Protein AF-A0A139IPL3-F1 (afdb_monomer)

Foldseek 3Di:
DDQVLADPPQDAAEFEWLNDDPPDDPVPDDVLVVLLVVLLCSQVRSPHHYDHGYDQQPPDPPPPLDDDPVLLVQQACALVSDDPSCVVSRGRGYDGDDDLEAFAQDKAFPQSNDPSDLDPAEYEYWYDDPFLQFDAPQDQFHAADPVRPGRHHDHGTHMPPLPRPQYRYFADWDDDLPDDPPDAIAQDHPRWQAAQRPVCVVVLVVCCVVPNPPAQADAQDRRNDCPVVCPSVVRHPYHSSDDDDGRSNVRSVVRSLLVVLQVVCVVVVHHRDGRCPVLCLVCLVQARAHQHAARDDDPGRHWGGHPAATSRGGSHHGNSVVVSVSRSPDD

Mean predicted aligned error: 9.81 Å

Radius of gyration: 20.64 Å; Cα contacts (8 Å, |Δi|>4): 565; chains: 1; bounding box: 51×52×56 Å

Structure (mmCIF, N/CA/C/O backbone):
data_AF-A0A139IPL3-F1
#
_entry.id   AF-A0A139IPL3-F1
#
loop_
_atom_site.group_PDB
_atom_site.id
_atom_site.type_symbol
_atom_site.label_atom_id
_atom_site.label_alt_id
_atom_site.label_comp_id
_atom_site.label_asym_id
_atom_site.label_entity_id
_atom_site.label_seq_id
_atom_site.pdbx_PDB_ins_code
_atom_site.Cartn_x
_atom_site.Cartn_y
_atom_site.Cartn_z
_atom_site.occupancy
_atom_site.B_iso_or_equiv
_atom_site.auth_seq_id
_atom_site.auth_comp_id
_atom_site.auth_asym_id
_atom_site.auth_atom_id
_atom_site.pdbx_PDB_model_num
ATOM 1 N N . MET A 1 1 ? -8.132 10.077 -11.242 1.00 52.94 1 MET A N 1
ATOM 2 C CA . MET A 1 1 ? -8.700 9.048 -12.161 1.00 52.94 1 MET A CA 1
ATOM 3 C C . MET A 1 1 ? -10.165 9.389 -12.439 1.00 52.94 1 MET A C 1
ATOM 5 O O . MET A 1 1 ? -10.812 9.872 -11.528 1.00 52.94 1 MET A O 1
ATOM 9 N N . TYR A 1 2 ? -10.719 9.205 -13.648 1.00 58.03 2 TYR A N 1
ATOM 10 C CA . TYR A 1 2 ? -12.156 9.472 -13.882 1.00 58.03 2 TYR A CA 1
ATOM 11 C C . TYR A 1 2 ? -12.962 8.168 -13.875 1.00 58.03 2 TYR A C 1
ATOM 13 O O . TYR A 1 2 ? -13.065 7.481 -14.891 1.00 58.03 2 TYR A O 1
ATOM 21 N N . ALA A 1 3 ? -13.519 7.822 -12.714 1.00 72.38 3 ALA A N 1
ATOM 22 C CA . ALA A 1 3 ? -14.420 6.689 -12.539 1.00 72.38 3 ALA A CA 1
ATOM 23 C C . ALA A 1 3 ? -15.879 7.172 -12.620 1.00 72.38 3 ALA A C 1
ATOM 25 O O . ALA A 1 3 ? -16.497 7.505 -11.615 1.00 72.38 3 ALA A O 1
ATOM 26 N N . SER A 1 4 ? -16.439 7.225 -13.833 1.00 77.06 4 SER A N 1
ATOM 27 C CA . SER A 1 4 ? -17.787 7.768 -14.107 1.00 77.06 4 SER A CA 1
ATOM 28 C C . SER A 1 4 ? -18.938 7.058 -13.384 1.00 77.06 4 SER A C 1
ATOM 30 O O . SER A 1 4 ? -20.036 7.600 -13.285 1.00 77.06 4 SER A O 1
ATOM 32 N N . TYR A 1 5 ? -18.697 5.845 -12.889 1.00 83.75 5 TYR A N 1
ATOM 33 C CA . TYR A 1 5 ? -19.645 5.057 -12.105 1.00 83.75 5 TYR A CA 1
ATOM 34 C C . TYR A 1 5 ? -19.595 5.359 -10.599 1.00 83.75 5 TYR A C 1
ATOM 36 O O . TYR A 1 5 ? -20.441 4.852 -9.864 1.00 83.75 5 TYR A O 1
ATOM 44 N N . VAL A 1 6 ? -18.632 6.157 -10.124 1.00 85.81 6 VAL A N 1
ATOM 45 C CA . VAL A 1 6 ? -18.576 6.619 -8.732 1.00 85.81 6 VAL A CA 1
ATOM 46 C C . VAL A 1 6 ? -19.490 7.842 -8.595 1.00 85.81 6 VAL A C 1
ATOM 48 O O . VAL A 1 6 ? -19.262 8.847 -9.273 1.00 85.81 6 VAL A O 1
ATOM 51 N N . PRO A 1 7 ? -20.539 7.795 -7.753 1.00 87.81 7 PRO A N 1
ATOM 52 C CA . PRO A 1 7 ? -21.440 8.927 -7.570 1.00 87.81 7 PRO A CA 1
ATOM 53 C C . PRO A 1 7 ? -20.706 10.184 -7.092 1.00 87.81 7 PRO A C 1
ATOM 55 O O . PRO A 1 7 ? -19.828 10.122 -6.229 1.00 87.81 7 PRO A O 1
ATOM 58 N N . THR A 1 8 ? -21.104 11.348 -7.603 1.00 84.38 8 THR A N 1
ATOM 59 C CA . THR A 1 8 ? -20.599 12.637 -7.115 1.00 84.38 8 THR A CA 1
ATOM 60 C C . THR A 1 8 ? -20.884 12.794 -5.621 1.00 84.38 8 THR A C 1
ATOM 62 O O . THR A 1 8 ? -21.999 12.539 -5.171 1.00 84.38 8 THR A O 1
ATOM 65 N N . GLY A 1 9 ? -19.882 13.238 -4.862 1.00 84.06 9 GLY A N 1
ATOM 66 C CA . GLY A 1 9 ? -19.976 13.377 -3.407 1.00 84.06 9 GLY A CA 1
ATOM 67 C C . GLY A 1 9 ? -19.639 12.103 -2.630 1.00 84.06 9 GLY A C 1
ATOM 68 O O . GLY A 1 9 ? -19.725 12.121 -1.408 1.00 84.06 9 GLY A O 1
ATOM 69 N N . THR A 1 10 ? -19.237 11.018 -3.303 1.00 87.75 10 THR A N 1
ATOM 70 C CA . THR A 1 10 ? -18.634 9.864 -2.621 1.00 87.75 10 THR A CA 1
ATOM 71 C C . THR A 1 10 ? -17.346 10.309 -1.926 1.00 87.75 10 THR A C 1
ATOM 73 O O . THR A 1 10 ? -16.496 10.942 -2.548 1.00 87.75 10 THR A O 1
ATOM 76 N N . HIS A 1 11 ? -17.218 9.991 -0.641 1.00 87.75 11 HIS A N 1
ATOM 77 C CA . HIS A 1 11 ? -16.038 10.270 0.172 1.00 87.75 11 HIS A CA 1
ATOM 78 C C . HIS A 1 11 ? -15.859 9.154 1.214 1.00 87.75 11 HIS A C 1
ATOM 80 O O . HIS A 1 11 ? -16.842 8.489 1.567 1.00 87.75 11 HIS A O 1
ATOM 86 N N . PRO A 1 12 ? -14.641 8.939 1.736 1.00 91.50 12 PRO A N 1
ATOM 87 C CA . PRO A 1 12 ? -14.423 7.957 2.788 1.00 91.50 12 PRO A CA 1
ATOM 88 C C . PRO A 1 12 ? -15.131 8.351 4.093 1.00 91.50 12 PRO A C 1
ATOM 90 O O . PRO A 1 12 ? -15.363 9.530 4.382 1.00 91.50 12 PRO A O 1
ATOM 93 N N . ALA A 1 13 ? -15.468 7.347 4.900 1.00 92.81 13 ALA A N 1
ATOM 94 C CA . ALA A 1 13 ? -15.950 7.523 6.262 1.00 92.81 13 ALA A CA 1
ATOM 95 C C . ALA A 1 13 ? -14.766 7.782 7.202 1.00 92.81 13 ALA A C 1
ATOM 97 O O . ALA A 1 13 ? -13.811 7.008 7.232 1.00 92.81 13 ALA A O 1
ATOM 98 N N . LEU A 1 14 ? -14.838 8.859 7.981 1.00 94.44 14 LEU A N 1
ATOM 99 C CA . LEU A 1 14 ? -13.785 9.227 8.922 1.00 94.44 14 LEU A CA 1
ATOM 100 C C . LEU A 1 14 ? -13.785 8.305 10.148 1.00 94.44 14 LEU A C 1
ATOM 102 O O . LEU A 1 14 ? -14.787 8.195 10.855 1.00 94.44 14 LEU A O 1
ATOM 106 N N . VAL A 1 15 ? -12.622 7.738 10.448 1.00 95.44 15 VAL A N 1
ATOM 107 C CA . VAL A 1 15 ? -12.238 7.282 11.783 1.00 95.44 15 VAL A CA 1
ATOM 108 C C . VAL A 1 15 ? -11.214 8.271 12.317 1.00 95.44 15 VAL A C 1
ATOM 110 O O . VAL A 1 15 ? -10.093 8.357 11.821 1.00 95.44 15 VAL A O 1
ATOM 113 N N . SER A 1 16 ? -11.641 9.049 13.308 1.00 94.50 16 SER A N 1
ATOM 114 C CA . SER A 1 16 ? -10.794 10.011 14.006 1.00 94.50 16 SER A CA 1
ATOM 115 C C . SER A 1 16 ? -9.924 9.277 15.019 1.00 94.50 16 SER A C 1
ATOM 117 O O . SER A 1 16 ? -10.454 8.590 15.894 1.00 94.50 16 SER A O 1
ATOM 119 N N . ILE A 1 17 ? -8.608 9.422 14.893 1.00 92.62 17 ILE A N 1
ATOM 120 C CA . ILE A 1 17 ? -7.622 8.963 15.869 1.00 92.62 17 ILE A CA 1
ATOM 121 C C . ILE A 1 17 ? -7.008 10.193 16.530 1.00 92.62 17 ILE A C 1
ATOM 123 O O . ILE A 1 17 ? -6.628 11.144 15.844 1.00 92.62 17 ILE A O 1
ATOM 127 N N . ASN A 1 18 ? -6.932 10.187 17.864 1.00 90.19 18 ASN A N 1
ATOM 128 C CA . ASN A 1 18 ? -6.406 11.301 18.668 1.00 90.19 18 ASN A CA 1
ATOM 129 C C . ASN A 1 18 ? -7.133 12.642 18.423 1.00 90.19 18 ASN A C 1
ATOM 131 O O . ASN A 1 18 ? -6.544 13.716 18.537 1.00 90.19 18 ASN A O 1
ATOM 135 N N . GLY A 1 19 ? -8.419 12.596 18.059 1.00 89.12 19 GLY A N 1
ATOM 136 C CA . GLY A 1 19 ? -9.222 13.795 17.802 1.00 89.12 19 GLY A CA 1
ATOM 137 C C . GLY A 1 19 ? -8.974 14.448 16.442 1.00 89.12 19 GLY A C 1
ATOM 138 O O . GLY A 1 19 ? -9.314 15.613 16.260 1.00 89.12 19 GLY A O 1
ATOM 139 N N . ALA A 1 20 ? -8.398 13.723 15.483 1.00 89.50 20 ALA A N 1
ATOM 140 C CA . ALA A 1 20 ? -8.214 14.239 14.136 1.00 89.50 20 ALA A CA 1
ATOM 141 C C . ALA A 1 20 ? -9.539 14.553 13.428 1.00 89.50 20 ALA A C 1
ATOM 143 O O . ALA A 1 20 ? -10.529 13.829 13.565 1.00 89.50 20 ALA A O 1
ATOM 144 N N . GLU A 1 21 ? -9.534 15.589 12.598 1.00 89.12 21 GLU A N 1
ATOM 145 C CA . GLU A 1 21 ? -10.703 16.027 11.840 1.00 89.12 21 GLU A CA 1
ATOM 146 C C . GLU A 1 21 ? -10.504 15.816 10.332 1.00 89.12 21 GLU A C 1
ATOM 148 O O . GLU A 1 21 ? -9.390 15.893 9.802 1.00 89.12 21 GLU A O 1
ATOM 153 N N . ALA A 1 22 ? -11.607 15.563 9.625 1.00 86.50 22 ALA A N 1
ATOM 154 C CA . ALA A 1 22 ? -11.666 15.572 8.168 1.00 86.50 22 ALA A CA 1
ATOM 155 C C . ALA A 1 22 ? -12.975 16.240 7.693 1.00 86.50 22 ALA A C 1
ATOM 157 O O . ALA A 1 22 ? -14.006 16.077 8.352 1.00 86.50 22 ALA A O 1
ATOM 158 N N . PRO A 1 23 ? -12.970 16.958 6.553 1.00 84.06 23 PRO A N 1
ATOM 159 C CA . PRO A 1 23 ? -11.821 17.182 5.673 1.00 84.06 23 PRO A CA 1
ATOM 160 C C . PRO A 1 23 ? -10.789 18.137 6.293 1.00 84.06 23 PRO A C 1
ATOM 162 O O . PRO A 1 23 ? -11.148 19.137 6.911 1.00 84.06 23 PRO A O 1
ATOM 165 N N . ALA A 1 24 ? -9.502 17.833 6.114 1.00 76.56 24 ALA A N 1
ATOM 166 C CA . ALA A 1 24 ? -8.431 18.746 6.499 1.00 76.56 24 ALA A CA 1
ATOM 167 C C . ALA A 1 24 ? -8.378 19.951 5.533 1.00 76.56 24 ALA A C 1
ATOM 169 O O . ALA A 1 24 ? -8.808 19.833 4.379 1.00 76.56 24 ALA A O 1
ATOM 170 N N . PRO A 1 25 ? -7.845 21.113 5.957 1.00 76.38 25 PRO A N 1
ATOM 171 C CA . PRO A 1 25 ? -7.604 22.234 5.054 1.00 76.38 25 PRO A CA 1
ATOM 172 C C . PRO A 1 25 ? -6.792 21.794 3.830 1.00 76.38 25 PRO A C 1
ATOM 174 O O . PRO A 1 25 ? -5.776 21.127 3.985 1.00 76.38 25 PRO A O 1
ATOM 177 N N . GLN A 1 26 ? -7.189 22.212 2.624 1.00 67.38 26 GLN A N 1
ATOM 178 C CA . GLN A 1 26 ? -6.569 21.764 1.364 1.00 67.38 26 GLN A CA 1
ATOM 179 C C . GLN A 1 26 ? -5.047 21.997 1.306 1.00 67.38 26 GLN A C 1
ATOM 181 O O . GLN A 1 26 ? -4.330 21.221 0.693 1.00 67.38 26 GLN A O 1
ATOM 186 N N . ALA A 1 27 ? -4.539 23.028 1.989 1.00 66.94 27 ALA A N 1
ATOM 187 C CA . ALA A 1 27 ? -3.102 23.295 2.096 1.00 66.94 27 ALA A CA 1
ATOM 188 C C . ALA A 1 27 ? -2.316 22.222 2.882 1.00 66.94 27 ALA A C 1
ATOM 190 O O . ALA A 1 27 ? -1.090 22.203 2.819 1.00 66.94 27 ALA A O 1
ATOM 191 N N . LEU A 1 28 ? -3.012 21.374 3.643 1.00 67.56 28 LEU A N 1
ATOM 192 C CA . LEU A 1 28 ? -2.458 20.292 4.460 1.00 67.56 28 LEU A CA 1
ATOM 193 C C . LEU A 1 28 ? -2.767 18.902 3.880 1.00 67.56 28 LEU A C 1
ATOM 195 O O . LEU A 1 28 ? -2.232 17.912 4.373 1.00 67.56 28 LEU A O 1
ATOM 199 N N . VAL A 1 29 ? -3.621 18.815 2.854 1.00 67.06 29 VAL A N 1
ATOM 200 C CA . VAL A 1 29 ? -3.926 17.553 2.172 1.00 67.06 29 VAL A CA 1
ATOM 201 C C . VAL A 1 29 ? -2.803 17.262 1.180 1.00 67.06 29 VAL A C 1
ATOM 203 O O . VAL A 1 29 ? -2.602 17.997 0.214 1.00 67.06 29 VAL A O 1
ATOM 206 N N . GLY A 1 30 ? -2.031 16.211 1.452 1.00 67.62 30 GLY A N 1
ATOM 207 C CA . GLY A 1 30 ? -0.996 15.730 0.542 1.00 67.62 30 GLY A CA 1
ATOM 208 C C . GLY A 1 30 ? -1.591 14.903 -0.597 1.00 67.62 30 GLY A C 1
ATOM 209 O O . GLY A 1 30 ? -2.540 14.153 -0.385 1.00 67.62 30 GLY A O 1
ATOM 210 N N . GLY A 1 31 ? -0.983 14.978 -1.786 1.00 69.19 31 GLY A N 1
ATOM 211 C CA . GLY A 1 31 ? -1.437 14.226 -2.967 1.00 69.19 31 GLY A CA 1
ATOM 212 C C . GLY A 1 31 ? -1.386 12.698 -2.821 1.00 69.19 31 GLY A C 1
ATOM 213 O O . GLY A 1 31 ? -1.997 11.998 -3.621 1.00 69.19 31 GLY A O 1
ATOM 214 N N . GLU A 1 32 ? -0.696 12.189 -1.796 1.00 75.19 32 GLU A N 1
ATOM 215 C CA . GLU A 1 32 ? -0.656 10.764 -1.459 1.00 75.19 32 GLU A CA 1
ATOM 216 C C . GLU A 1 32 ? -2.023 10.227 -1.003 1.00 75.19 32 GLU A C 1
ATOM 218 O O . GLU A 1 32 ? -2.486 9.191 -1.468 1.00 75.19 32 GLU A O 1
ATOM 223 N N . LEU A 1 33 ? -2.717 10.978 -0.142 1.00 79.00 33 LEU A N 1
ATOM 224 C CA . LEU A 1 33 ? -4.053 10.591 0.312 1.00 79.00 33 LEU A CA 1
ATOM 225 C C . LEU A 1 33 ? -5.038 10.575 -0.861 1.00 79.00 33 LEU A C 1
ATOM 227 O O . LEU A 1 33 ? -5.840 9.652 -0.989 1.00 79.00 33 LEU A O 1
ATOM 231 N N . ASP A 1 34 ? -4.956 11.579 -1.738 1.00 79.56 34 ASP A N 1
ATOM 232 C CA . ASP A 1 34 ? -5.839 11.682 -2.898 1.00 79.56 34 ASP A CA 1
ATOM 233 C C . ASP A 1 34 ? -5.649 10.496 -3.855 1.00 79.56 34 ASP A C 1
ATOM 235 O O . ASP A 1 34 ? -6.639 9.928 -4.318 1.00 79.56 34 ASP A O 1
ATOM 239 N N . VAL A 1 35 ? -4.404 10.080 -4.135 1.00 79.38 35 VAL A N 1
ATOM 240 C CA . VAL A 1 35 ? -4.145 8.956 -5.051 1.00 79.38 35 VAL A CA 1
ATOM 241 C C . VAL A 1 35 ? -4.614 7.616 -4.477 1.00 79.38 35 VAL A C 1
ATOM 243 O O . VAL A 1 35 ? -5.194 6.822 -5.224 1.00 79.38 35 VAL A O 1
ATOM 246 N N . ASP A 1 36 ? -4.447 7.387 -3.171 1.00 84.81 36 ASP A N 1
ATOM 247 C CA . ASP A 1 36 ? -4.917 6.173 -2.495 1.00 84.81 36 ASP A CA 1
ATOM 248 C C . ASP A 1 36 ? -6.436 6.003 -2.643 1.00 84.81 36 ASP A C 1
ATOM 250 O O . ASP A 1 36 ? -6.915 4.951 -3.090 1.00 84.81 36 ASP A O 1
ATOM 254 N N . PHE A 1 37 ? -7.208 7.048 -2.321 1.00 87.94 37 PHE A N 1
ATOM 255 C CA . PHE A 1 37 ? -8.669 6.997 -2.427 1.00 87.94 37 PHE A CA 1
ATOM 256 C C . PHE A 1 37 ? -9.159 7.020 -3.874 1.00 87.94 37 PHE A C 1
ATOM 258 O O . PHE A 1 37 ? -10.140 6.337 -4.170 1.00 87.94 37 PHE A O 1
ATOM 265 N N . ASP A 1 38 ? -8.489 7.725 -4.789 1.00 85.50 38 ASP A N 1
ATOM 266 C CA . ASP A 1 38 ? -8.823 7.695 -6.218 1.00 85.50 38 ASP A CA 1
ATOM 267 C C . ASP A 1 38 ? -8.736 6.268 -6.777 1.00 85.50 38 ASP A C 1
ATOM 26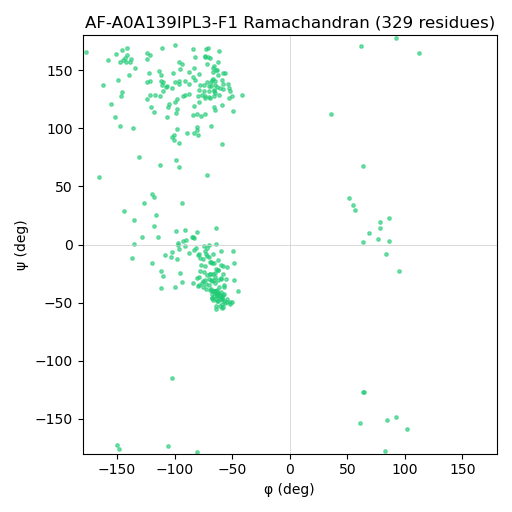9 O O . ASP A 1 38 ? -9.635 5.820 -7.495 1.00 85.50 38 ASP A O 1
ATOM 273 N N . ILE A 1 39 ? -7.667 5.539 -6.441 1.00 87.25 39 ILE A N 1
ATOM 274 C CA . ILE A 1 39 ? -7.476 4.141 -6.848 1.00 87.25 39 ILE A CA 1
ATOM 275 C C . ILE A 1 39 ? -8.520 3.248 -6.188 1.00 87.25 39 ILE A C 1
ATOM 277 O O . ILE A 1 39 ? -9.156 2.438 -6.868 1.00 87.25 39 ILE A O 1
ATOM 281 N N . ALA A 1 40 ? -8.712 3.396 -4.877 1.00 90.75 40 ALA A N 1
ATOM 282 C CA . ALA A 1 40 ? -9.660 2.579 -4.136 1.00 90.75 40 ALA A CA 1
ATOM 283 C C . ALA A 1 40 ? -11.086 2.762 -4.676 1.00 90.75 40 ALA A C 1
ATOM 285 O O . ALA A 1 40 ? -11.754 1.778 -4.987 1.00 90.75 40 ALA A O 1
ATOM 286 N N . HIS A 1 41 ? -11.541 3.995 -4.903 1.00 90.62 41 HIS A N 1
ATOM 287 C CA . HIS A 1 41 ? -12.844 4.269 -5.517 1.00 90.62 41 HIS A CA 1
ATOM 288 C C . HIS A 1 41 ? -12.935 3.781 -6.969 1.00 90.62 41 HIS A C 1
ATOM 290 O O . HIS A 1 41 ? -13.997 3.315 -7.386 1.00 90.62 41 HIS A O 1
ATOM 296 N N . ALA A 1 42 ? -11.841 3.809 -7.735 1.00 89.75 42 ALA A N 1
ATOM 297 C CA . ALA A 1 42 ? -11.799 3.249 -9.087 1.00 89.75 42 ALA A CA 1
ATOM 298 C C . ALA A 1 42 ? -11.863 1.706 -9.132 1.00 89.75 42 ALA A C 1
ATOM 300 O O . ALA A 1 42 ? -12.033 1.126 -10.202 1.00 89.75 42 ALA A O 1
ATOM 301 N N . LEU A 1 43 ? -11.725 1.010 -8.005 1.00 90.94 43 LEU A N 1
ATOM 302 C CA . LEU A 1 43 ? -11.864 -0.451 -7.944 1.00 90.94 43 LEU A CA 1
ATOM 303 C C . LEU A 1 43 ? -13.103 -0.881 -7.157 1.00 90.94 43 LEU A C 1
ATOM 305 O O . LEU A 1 43 ? -13.776 -1.841 -7.526 1.00 90.94 43 LEU A O 1
ATOM 309 N N . LEU A 1 44 ? -13.421 -0.153 -6.091 1.00 91.25 44 LEU A N 1
ATOM 310 C CA . LEU A 1 44 ? -14.485 -0.464 -5.140 1.00 91.25 44 LEU A CA 1
ATOM 311 C C . LEU A 1 44 ? -15.781 0.311 -5.418 1.00 91.25 44 LEU A C 1
ATOM 313 O O . LEU A 1 44 ? -16.830 -0.001 -4.851 1.00 91.25 44 LEU A O 1
ATOM 317 N N . GLY A 1 45 ? -15.740 1.322 -6.286 1.00 88.69 45 GLY A N 1
ATOM 318 C CA . GLY A 1 45 ? -16.884 2.176 -6.573 1.00 88.69 45 GLY A CA 1
ATOM 319 C C . GLY A 1 45 ? -17.332 2.964 -5.338 1.00 88.69 45 GLY A C 1
ATOM 320 O O . GLY A 1 45 ? -16.540 3.644 -4.685 1.00 88.69 45 GLY A O 1
ATOM 321 N N . ALA A 1 46 ? -18.624 2.854 -5.021 1.00 85.44 46 ALA A N 1
ATOM 322 C CA . ALA A 1 46 ? -19.256 3.485 -3.859 1.00 85.44 46 ALA A CA 1
ATOM 323 C C . ALA A 1 46 ? -19.248 2.602 -2.595 1.00 85.44 46 ALA A C 1
ATOM 325 O O . ALA A 1 46 ? -19.996 2.879 -1.655 1.00 85.44 46 ALA A O 1
ATOM 326 N N . ALA A 1 47 ? -18.474 1.509 -2.573 1.00 86.25 47 ALA A N 1
ATOM 327 C CA . ALA A 1 47 ? -18.332 0.709 -1.361 1.00 86.25 47 ALA A CA 1
ATOM 328 C C . ALA A 1 47 ? -17.786 1.577 -0.206 1.00 86.25 47 ALA A C 1
ATOM 330 O O . ALA A 1 47 ? -17.017 2.509 -0.454 1.00 86.25 47 ALA A O 1
ATOM 331 N N . PRO A 1 48 ? -18.177 1.297 1.050 1.00 85.69 48 PRO A N 1
ATOM 332 C CA . PRO A 1 48 ? -17.703 2.064 2.192 1.00 85.69 48 PRO A CA 1
ATOM 333 C C . PRO A 1 48 ? -16.192 1.880 2.355 1.00 85.69 48 PRO A C 1
ATOM 335 O O . PRO A 1 48 ? -15.719 0.778 2.627 1.00 85.69 48 PRO A O 1
ATOM 338 N N . ILE A 1 49 ? -15.451 2.972 2.192 1.00 92.62 49 ILE A N 1
ATOM 339 C CA . ILE A 1 49 ? -14.013 3.050 2.448 1.00 92.62 49 ILE A CA 1
ATOM 340 C C . ILE A 1 49 ? -13.809 3.917 3.691 1.00 92.62 49 ILE A C 1
ATOM 342 O O . ILE A 1 49 ? -14.495 4.924 3.868 1.00 92.62 49 ILE A O 1
ATOM 346 N N . THR A 1 50 ? -12.876 3.527 4.553 1.00 93.06 50 THR A N 1
ATOM 347 C CA . THR A 1 50 ? -12.551 4.243 5.788 1.00 93.06 50 THR A CA 1
ATOM 348 C C . THR A 1 50 ? -11.270 5.058 5.626 1.00 93.06 50 THR A C 1
ATOM 350 O O . THR A 1 50 ? -10.269 4.546 5.134 1.00 93.06 50 THR A O 1
ATOM 353 N N . LEU A 1 51 ? -11.296 6.310 6.084 1.00 93.44 51 LEU A N 1
ATOM 354 C CA . LEU A 1 51 ? -10.114 7.139 6.307 1.00 93.44 51 LEU A CA 1
ATOM 355 C C . LEU A 1 51 ? -9.759 7.095 7.793 1.00 93.44 51 LEU A C 1
ATOM 357 O O . LEU A 1 51 ? -10.502 7.632 8.613 1.00 93.44 51 LEU A O 1
ATOM 361 N N . TYR A 1 52 ? -8.618 6.497 8.128 1.00 92.44 52 TYR A N 1
ATOM 362 C CA . TYR A 1 52 ? -8.004 6.640 9.447 1.00 92.44 52 TYR A CA 1
ATOM 363 C C . TYR A 1 52 ? -7.201 7.937 9.474 1.00 92.44 52 TYR A C 1
ATOM 365 O O . TYR A 1 52 ? -6.068 7.977 9.001 1.00 92.44 52 TYR A O 1
ATOM 373 N N . GLN A 1 53 ? -7.805 9.006 9.986 1.00 91.75 53 GLN A N 1
ATOM 374 C CA . GLN A 1 53 ? -7.114 10.281 10.139 1.00 91.75 53 GLN A CA 1
ATOM 375 C C . GLN A 1 53 ? -6.481 10.335 11.524 1.00 91.75 53 GLN A C 1
ATOM 377 O O . GLN A 1 53 ? -7.167 10.127 12.525 1.00 91.75 53 GLN A O 1
ATOM 382 N N . ILE A 1 54 ? -5.191 10.650 11.578 1.00 88.44 54 ILE A N 1
ATOM 383 C CA . ILE A 1 54 ? -4.405 10.649 12.812 1.00 88.44 54 ILE A CA 1
ATOM 384 C C . ILE A 1 54 ? -3.918 12.063 13.090 1.00 88.44 54 ILE A C 1
ATOM 386 O O . ILE A 1 54 ? -3.312 12.706 12.235 1.00 88.44 54 ILE A O 1
ATOM 390 N N . GLN A 1 55 ? -4.167 12.533 14.306 1.00 86.88 55 GLN A N 1
ATOM 391 C CA . GLN A 1 55 ? -3.607 13.768 14.830 1.00 86.88 55 GLN A CA 1
ATOM 392 C C . GLN A 1 55 ? -2.515 13.394 15.827 1.00 86.88 55 GLN A C 1
ATOM 394 O O . GLN A 1 55 ? -2.775 12.717 16.817 1.00 86.88 55 GLN A O 1
ATOM 399 N N . LEU A 1 56 ? -1.277 13.825 15.601 1.00 80.31 56 LEU A N 1
ATOM 400 C CA . LEU A 1 56 ? -0.267 13.680 16.648 1.00 80.31 56 LEU A CA 1
ATOM 401 C C . LEU A 1 56 ? -0.602 14.653 17.795 1.00 80.31 56 LEU A C 1
ATOM 403 O O . LEU A 1 56 ? -0.973 15.803 17.506 1.00 80.31 56 LEU A O 1
ATOM 407 N N . PRO A 1 57 ? -0.517 14.229 19.072 1.00 74.69 57 PRO A N 1
ATOM 408 C CA . PRO A 1 57 ? -0.778 15.104 20.210 1.00 74.69 57 PRO A CA 1
ATOM 409 C C . PRO A 1 57 ? 0.061 16.387 20.146 1.00 74.69 57 PRO A C 1
ATOM 411 O O . PRO A 1 57 ? 1.244 16.368 19.818 1.00 74.69 57 PRO A O 1
ATOM 414 N N . THR A 1 58 ? -0.535 17.535 20.472 1.00 72.38 58 THR A N 1
ATOM 415 C CA . THR A 1 58 ? 0.132 18.843 20.318 1.00 72.38 58 THR A CA 1
ATOM 416 C C . THR A 1 58 ? 1.135 19.176 21.426 1.00 72.38 58 THR A C 1
ATOM 418 O O . THR A 1 58 ? 1.821 20.189 21.332 1.00 72.38 58 THR A O 1
ATOM 421 N N . ASN A 1 59 ? 1.198 18.364 22.485 1.00 69.12 59 ASN A N 1
ATOM 422 C CA . ASN A 1 59 ? 1.989 18.624 23.695 1.00 69.12 59 ASN A CA 1
ATOM 423 C C . ASN A 1 59 ? 3.106 17.588 23.907 1.00 69.12 59 ASN A C 1
ATOM 425 O O . ASN A 1 59 ? 3.507 17.349 25.047 1.00 69.12 59 ASN A O 1
ATOM 429 N N . LEU A 1 60 ? 3.582 16.948 22.837 1.00 68.81 60 LEU A N 1
ATOM 430 C CA . LEU A 1 60 ? 4.707 16.020 22.933 1.00 68.81 60 LEU A CA 1
ATOM 431 C C . LEU A 1 60 ? 5.974 16.793 23.342 1.00 68.81 60 LEU A C 1
ATOM 433 O O . LEU A 1 60 ? 6.249 17.844 22.758 1.00 68.81 60 LEU A O 1
ATOM 437 N N . PRO A 1 61 ? 6.733 16.337 24.357 1.00 64.38 61 PRO A N 1
ATOM 438 C CA . PRO A 1 61 ? 8.003 16.967 24.695 1.00 64.38 61 PRO A CA 1
ATOM 439 C C . PRO A 1 61 ? 8.987 16.838 23.524 1.00 64.38 61 PRO A C 1
ATOM 441 O O . PRO A 1 61 ? 8.971 15.836 22.821 1.00 64.38 61 PRO A O 1
ATOM 444 N N . ASP A 1 62 ? 9.904 17.797 23.356 1.00 60.62 62 ASP A N 1
ATOM 445 C CA . ASP A 1 62 ? 10.935 17.757 22.295 1.00 60.62 62 ASP A CA 1
ATOM 446 C C . ASP A 1 62 ? 11.832 16.501 22.363 1.00 60.62 62 ASP A C 1
ATOM 448 O O . ASP A 1 62 ? 12.518 16.156 21.403 1.00 60.62 62 ASP A O 1
ATOM 452 N N . SER A 1 63 ? 11.853 15.825 23.517 1.00 55.62 63 SER A N 1
ATOM 453 C CA . SER A 1 63 ? 12.550 14.559 23.750 1.00 55.62 63 SER A CA 1
ATOM 454 C C . SER A 1 63 ? 11.700 13.315 23.481 1.00 55.62 63 SER A C 1
ATOM 456 O O . SER A 1 63 ? 12.201 12.215 23.705 1.00 55.62 63 SER A O 1
ATOM 458 N N . TYR A 1 64 ? 10.429 13.461 23.091 1.00 58.16 64 TYR A N 1
ATOM 459 C CA . TYR A 1 64 ? 9.560 12.339 22.746 1.00 58.16 64 TYR A CA 1
ATOM 460 C C . TYR A 1 64 ? 10.085 11.717 21.457 1.00 58.16 64 TYR A C 1
ATOM 462 O O . TYR A 1 64 ? 9.928 12.254 20.363 1.00 58.16 64 TYR A O 1
ATOM 470 N N . THR A 1 65 ? 10.778 10.598 21.615 1.00 57.12 65 THR A N 1
ATOM 471 C CA . THR A 1 65 ? 11.201 9.733 20.510 1.00 57.12 65 THR A CA 1
ATOM 472 C C . THR A 1 65 ? 10.186 8.622 20.251 1.00 57.12 65 THR A C 1
ATOM 474 O O . THR A 1 65 ? 10.460 7.727 19.453 1.00 57.12 65 THR A O 1
ATOM 477 N N . GLY A 1 66 ? 9.073 8.640 20.991 1.00 59.06 66 GLY A N 1
ATOM 478 C CA . GLY A 1 66 ? 7.985 7.689 20.878 1.00 59.06 66 GLY A CA 1
ATOM 479 C C . GLY A 1 66 ? 7.144 7.902 19.622 1.00 59.06 66 GLY A C 1
ATOM 480 O O . GLY A 1 66 ? 7.216 8.931 18.956 1.00 59.06 66 GLY A O 1
ATOM 481 N N . ASP A 1 67 ? 6.414 6.842 19.317 1.00 60.09 67 ASP A N 1
ATOM 482 C CA . ASP A 1 67 ? 5.307 6.680 18.387 1.00 60.09 67 ASP A CA 1
ATOM 483 C C . ASP A 1 67 ? 5.298 7.458 17.047 1.00 60.09 67 ASP A C 1
ATOM 485 O O . ASP A 1 67 ? 5.149 8.676 16.944 1.00 60.09 67 ASP A O 1
ATOM 489 N N . THR A 1 68 ? 5.427 6.696 15.957 1.00 69.06 68 THR A N 1
ATOM 490 C CA . THR A 1 68 ? 5.332 7.204 14.575 1.00 69.06 68 THR A CA 1
ATOM 491 C C . THR A 1 68 ? 3.871 7.269 14.129 1.00 69.06 68 THR A C 1
ATOM 493 O O . THR A 1 68 ? 3.018 6.637 14.738 1.00 69.06 68 THR A O 1
ATOM 496 N N . LEU A 1 69 ? 3.570 7.920 12.995 1.00 76.81 69 LEU A N 1
ATOM 497 C CA . LEU A 1 69 ? 2.227 7.891 12.385 1.00 76.81 69 LEU A CA 1
ATOM 498 C C . LEU A 1 69 ? 1.622 6.471 12.342 1.00 76.81 69 LEU A C 1
ATOM 500 O O . LEU A 1 69 ? 0.433 6.285 12.586 1.00 76.81 69 LEU A O 1
ATOM 504 N N . PHE A 1 70 ? 2.447 5.468 12.034 1.00 78.50 70 PHE A N 1
ATOM 505 C CA . PHE A 1 70 ? 2.017 4.074 11.983 1.00 78.50 70 PHE A CA 1
ATOM 506 C C . PHE A 1 70 ? 1.852 3.439 13.369 1.00 78.50 70 PHE A C 1
ATOM 508 O O . PHE A 1 70 ? 0.980 2.594 13.542 1.00 78.50 70 PHE A O 1
ATOM 515 N N . GLY A 1 71 ? 2.655 3.832 14.352 1.00 81.88 71 GLY A N 1
ATOM 516 C CA . GLY A 1 71 ? 2.468 3.354 15.716 1.00 81.88 71 GLY A CA 1
ATOM 517 C C . GLY A 1 71 ? 1.190 3.926 16.345 1.00 81.88 71 GLY A C 1
ATOM 518 O O . GLY A 1 71 ? 0.368 3.149 16.814 1.00 81.88 71 GLY A O 1
ATOM 519 N N . SER A 1 72 ? 0.868 5.202 16.103 1.00 86.38 72 SER A N 1
ATOM 520 C CA . SER A 1 72 ? -0.386 5.804 16.590 1.00 86.38 72 SER A CA 1
ATOM 521 C C . SER A 1 72 ? -1.623 5.182 15.953 1.00 86.38 72 SER A C 1
ATOM 523 O O . SER A 1 72 ? -2.693 5.109 16.560 1.00 86.38 72 SER A O 1
ATOM 525 N N . LEU A 1 73 ? -1.487 4.724 14.705 1.00 87.81 73 LEU A N 1
ATOM 526 C CA . LEU A 1 73 ? -2.508 3.912 14.057 1.00 87.81 73 LEU A CA 1
ATOM 527 C C . LEU A 1 73 ? -2.704 2.596 14.817 1.00 87.81 73 LEU A C 1
ATOM 529 O O . LEU A 1 73 ? -3.836 2.216 15.099 1.00 87.81 73 LEU A O 1
ATOM 533 N N . LEU A 1 74 ? -1.621 1.891 15.135 1.00 87.25 74 LEU A N 1
ATOM 534 C CA . LEU A 1 74 ? -1.680 0.598 15.809 1.00 87.25 74 LEU A CA 1
ATOM 535 C C . LEU A 1 74 ? -2.194 0.704 17.236 1.00 87.25 74 LEU A C 1
ATOM 537 O O . LEU A 1 74 ? -3.062 -0.085 17.598 1.00 87.25 74 LEU A O 1
ATOM 541 N N . ASP A 1 75 ? -1.737 1.700 17.982 1.00 89.06 75 ASP A N 1
ATOM 542 C CA . ASP A 1 75 ? -2.228 2.055 19.306 1.00 89.06 75 ASP A CA 1
ATOM 543 C C . ASP A 1 75 ? -3.739 2.213 19.300 1.00 89.06 75 ASP A C 1
ATOM 545 O O . ASP A 1 75 ? -4.437 1.583 20.094 1.00 89.06 75 ASP A O 1
ATOM 549 N N . ALA A 1 76 ? -4.273 2.974 18.343 1.00 92.69 76 ALA A N 1
ATOM 550 C CA . ALA A 1 76 ? -5.704 3.211 18.230 1.00 92.69 76 ALA A CA 1
ATOM 551 C C . ALA A 1 76 ? -6.496 1.971 17.786 1.00 92.69 76 ALA A C 1
ATOM 553 O O . ALA A 1 76 ? -7.637 1.785 18.225 1.00 92.69 76 ALA A O 1
ATOM 554 N N . LEU A 1 77 ? -5.923 1.122 16.927 1.00 90.62 77 LEU A N 1
ATOM 555 C CA . LEU A 1 77 ? -6.561 -0.112 16.451 1.00 90.62 77 LEU A CA 1
ATOM 556 C C . LEU A 1 77 ? -6.542 -1.221 17.514 1.00 90.62 77 LEU A C 1
ATOM 558 O O . LEU A 1 77 ? -7.509 -1.975 17.636 1.00 90.62 77 LEU A O 1
ATOM 562 N N . ASP A 1 78 ? -5.467 -1.319 18.291 1.00 90.00 78 ASP A N 1
ATOM 563 C CA . ASP A 1 78 ? -5.257 -2.317 19.335 1.00 90.00 78 ASP A CA 1
ATOM 564 C C . ASP A 1 78 ? -4.426 -1.709 20.475 1.00 90.00 78 ASP A C 1
ATOM 566 O O . ASP A 1 78 ? -3.203 -1.617 20.418 1.00 90.00 78 ASP A O 1
ATOM 570 N N . GLY A 1 79 ? -5.107 -1.350 21.566 1.00 89.38 79 GLY A N 1
ATOM 571 C CA . GLY A 1 79 ? -4.480 -0.707 22.723 1.00 89.38 79 GLY A CA 1
ATOM 572 C C . GLY A 1 79 ? -3.448 -1.564 23.465 1.00 89.38 79 GLY A C 1
ATOM 573 O O . GLY A 1 79 ? -2.913 -1.102 24.466 1.00 89.38 79 GLY A O 1
ATOM 574 N N . SER A 1 80 ? -3.174 -2.801 23.028 1.00 88.81 80 SER A N 1
ATOM 575 C CA . SER A 1 80 ? -2.023 -3.573 23.509 1.00 88.81 80 SER A CA 1
ATOM 576 C C . SER A 1 80 ? -0.679 -3.114 22.933 1.00 88.81 80 SER A C 1
ATOM 578 O O . SER A 1 80 ? 0.351 -3.539 23.458 1.00 88.81 80 SER A O 1
ATOM 580 N N . PHE A 1 81 ? -0.684 -2.267 21.896 1.00 84.75 81 PHE A N 1
ATOM 581 C CA . PHE A 1 81 ? 0.517 -1.601 21.379 1.00 84.75 81 PHE A CA 1
ATOM 582 C C . PHE A 1 81 ? 0.913 -0.367 22.191 1.00 84.75 81 PHE A C 1
ATOM 584 O O . PHE A 1 81 ? 2.107 -0.133 22.342 1.00 84.75 81 PHE A O 1
ATOM 591 N N . CYS A 1 82 ? -0.062 0.304 22.810 1.00 86.69 82 CYS A N 1
ATOM 592 C CA . CYS A 1 82 ? 0.201 1.450 23.669 1.00 86.69 82 CYS A CA 1
ATOM 593 C C . CYS A 1 82 ? 1.037 1.086 24.892 1.00 86.69 82 CYS A C 1
ATOM 595 O O . CYS A 1 82 ? 0.710 0.152 25.641 1.00 86.69 82 CYS A O 1
ATOM 597 N N . ASP A 1 83 ? 2.018 1.926 25.189 1.00 84.56 83 ASP A N 1
ATOM 598 C CA . ASP A 1 83 ? 2.770 1.877 26.428 1.00 84.56 83 ASP A CA 1
ATOM 599 C C . ASP A 1 83 ? 2.400 3.008 27.414 1.00 84.56 83 ASP A C 1
ATOM 601 O O . ASP A 1 83 ? 1.402 3.737 27.296 1.00 84.56 83 ASP A O 1
ATOM 605 N N . GLN A 1 84 ? 3.159 3.085 28.510 1.00 83.69 84 GLN A N 1
ATOM 606 C CA . GLN A 1 84 ? 2.928 4.095 29.538 1.00 83.69 84 GLN A CA 1
ATOM 607 C C . GLN A 1 84 ? 3.251 5.510 29.035 1.00 83.69 84 GLN A C 1
ATOM 609 O O . GLN A 1 84 ? 2.642 6.473 29.506 1.00 83.69 84 GLN A O 1
ATOM 614 N N . GLU A 1 85 ? 4.200 5.652 28.117 1.00 81.69 85 GLU A N 1
ATOM 615 C CA . GLU A 1 85 ? 4.549 6.922 27.490 1.00 81.69 85 GLU A CA 1
ATOM 616 C C . GLU A 1 85 ? 3.398 7.401 26.602 1.00 81.69 85 GLU A C 1
ATOM 618 O O . GLU A 1 85 ? 2.953 8.536 26.776 1.00 81.69 85 GLU A O 1
ATOM 623 N N . ASP A 1 86 ? 2.823 6.521 25.779 1.00 83.62 86 ASP A N 1
ATOM 624 C CA . ASP A 1 86 ? 1.719 6.846 24.859 1.00 83.62 86 ASP A CA 1
ATOM 625 C C . ASP A 1 86 ? 0.464 7.288 25.616 1.00 83.62 86 ASP A C 1
ATOM 627 O O . ASP A 1 86 ? -0.111 8.358 25.382 1.00 83.62 86 ASP A O 1
ATOM 631 N N . THR A 1 87 ? 0.079 6.516 26.633 1.00 84.25 87 THR A N 1
ATOM 632 C CA . THR A 1 87 ? -1.048 6.879 27.506 1.00 84.25 87 THR A CA 1
ATOM 633 C C . THR A 1 87 ? -0.810 8.194 28.253 1.00 84.25 87 THR A C 1
ATOM 635 O O . THR A 1 87 ? -1.742 8.983 28.419 1.00 84.25 87 THR A O 1
ATOM 638 N N . SER A 1 88 ? 0.427 8.468 28.681 1.00 83.75 88 SER A N 1
ATOM 639 C CA . SER A 1 88 ? 0.779 9.719 29.373 1.00 83.75 88 SER A CA 1
ATOM 640 C C . SER A 1 88 ? 0.828 10.920 28.426 1.00 83.75 88 SER A C 1
ATOM 642 O O . SER A 1 88 ? 0.524 12.040 28.840 1.00 83.75 88 SER A O 1
ATOM 644 N N . ALA A 1 89 ? 1.183 10.688 27.163 1.00 80.75 89 ALA A N 1
ATOM 645 C CA . ALA A 1 89 ? 1.190 11.675 26.091 1.00 80.75 89 ALA A CA 1
ATOM 646 C C . ALA A 1 89 ? -0.210 11.931 25.497 1.00 80.75 89 ALA A C 1
ATOM 648 O O . ALA A 1 89 ? -0.398 12.898 24.756 1.00 80.75 89 ALA A O 1
ATOM 649 N N . GLY A 1 90 ? -1.208 11.127 25.878 1.00 84.38 90 GLY A N 1
ATOM 650 C CA . GLY A 1 90 ? -2.604 11.306 25.487 1.00 84.38 90 GLY A CA 1
ATOM 651 C C . GLY A 1 90 ? -2.969 10.663 24.150 1.00 84.38 90 GLY A C 1
ATOM 652 O O . GLY A 1 90 ? -3.943 11.093 23.531 1.00 84.38 90 GLY A O 1
ATOM 653 N N . PHE A 1 91 ? -2.214 9.655 23.706 1.00 88.81 91 PHE A N 1
ATOM 654 C CA . PHE A 1 91 ? -2.581 8.851 22.544 1.00 88.81 91 PHE A CA 1
ATOM 655 C C . PHE A 1 91 ? -3.845 8.025 22.817 1.00 88.81 91 PHE A C 1
ATOM 657 O O . PHE A 1 91 ? -4.148 7.613 23.942 1.00 88.81 91 PHE A O 1
ATOM 664 N N . GLN A 1 92 ? -4.618 7.800 21.761 1.00 91.25 92 GLN A N 1
ATOM 665 C CA . GLN A 1 92 ? -5.769 6.920 21.761 1.00 91.25 92 GLN A CA 1
ATOM 666 C C . GLN A 1 92 ? -5.292 5.469 21.779 1.00 91.25 92 GLN A C 1
ATOM 668 O O . GLN A 1 92 ? -4.787 4.964 20.786 1.00 91.25 92 GLN A O 1
ATOM 673 N N . CYS A 1 93 ? -5.555 4.787 22.888 1.00 92.25 93 CYS A N 1
ATOM 674 C CA . CYS A 1 93 ? -5.183 3.392 23.085 1.00 92.25 93 CYS A CA 1
ATOM 675 C C . CYS A 1 93 ? -6.386 2.466 22.909 1.00 92.25 93 CYS A C 1
ATOM 677 O O . CYS A 1 93 ? -7.137 2.182 23.847 1.00 92.25 93 CYS A O 1
ATOM 679 N N . GLY A 1 94 ? -6.561 1.988 21.685 1.00 93.06 94 GLY A N 1
ATOM 680 C CA . GLY A 1 94 ? -7.625 1.100 21.259 1.00 93.06 94 GLY A CA 1
ATOM 681 C C . GLY A 1 94 ? -8.932 1.823 20.929 1.00 93.06 94 GLY A C 1
ATOM 682 O O . GLY A 1 94 ? -9.067 3.048 20.980 1.00 93.06 94 GLY A O 1
ATOM 683 N N . GLY A 1 95 ? -9.939 1.020 20.588 1.00 92.88 95 GLY A N 1
ATOM 684 C CA . GLY A 1 95 ? -11.308 1.487 20.366 1.00 92.88 95 GLY A CA 1
ATOM 685 C C . GLY A 1 95 ? -11.588 2.046 18.971 1.00 92.88 95 GLY A C 1
ATOM 686 O O . GLY A 1 95 ? -12.759 2.264 18.655 1.00 92.88 95 GLY A O 1
ATOM 687 N N . ALA A 1 96 ? -10.578 2.227 18.113 1.00 94.25 96 ALA A N 1
ATOM 688 C CA . ALA A 1 96 ? -10.827 2.509 16.704 1.00 94.25 96 ALA A CA 1
ATOM 689 C C . ALA A 1 96 ? -11.431 1.265 16.017 1.00 94.25 96 ALA A C 1
ATOM 691 O O . ALA A 1 96 ? -10.975 0.142 16.252 1.00 94.25 96 ALA A O 1
ATOM 692 N N . PRO A 1 97 ? -12.466 1.419 15.170 1.00 92.31 97 PRO A N 1
ATOM 693 C CA . PRO A 1 97 ? -13.038 0.294 14.443 1.00 92.31 97 PRO A CA 1
ATOM 694 C C . PRO A 1 97 ? -12.031 -0.265 13.432 1.00 92.31 97 PRO A C 1
ATOM 696 O O . PRO A 1 97 ? -11.311 0.484 12.771 1.00 92.31 97 PRO A O 1
ATOM 699 N N . LEU A 1 98 ? -12.017 -1.588 13.281 1.00 87.94 98 LEU A N 1
ATOM 700 C CA . LEU A 1 98 ? -11.113 -2.278 12.364 1.00 87.94 98 LEU A CA 1
ATOM 701 C C . LEU A 1 98 ? -11.713 -2.388 10.962 1.00 87.94 98 LEU A C 1
ATOM 703 O O . LEU A 1 98 ? -12.883 -2.741 10.795 1.00 87.94 98 LEU A O 1
ATOM 707 N N . SER A 1 99 ? -10.873 -2.165 9.957 1.00 89.25 99 SER A N 1
ATOM 708 C CA . SER A 1 99 ? -11.176 -2.479 8.564 1.00 89.25 99 SER A CA 1
ATOM 709 C C . SER A 1 99 ? -10.781 -3.923 8.260 1.00 89.25 99 SER A C 1
ATOM 711 O O . SER A 1 99 ? -9.832 -4.455 8.830 1.00 89.25 99 SER A O 1
ATOM 713 N N . SER A 1 100 ? -11.505 -4.581 7.348 1.00 87.00 100 SER A N 1
ATOM 714 C CA . SER A 1 100 ? -11.156 -5.956 6.940 1.00 87.00 100 SER A CA 1
ATOM 715 C C . SER A 1 100 ? -9.828 -6.034 6.178 1.00 87.00 100 SER A C 1
ATOM 717 O O . SER A 1 100 ? -9.184 -7.080 6.168 1.00 87.00 100 SER A O 1
ATOM 719 N N . VAL A 1 101 ? -9.438 -4.927 5.542 1.00 91.06 101 VAL A N 1
ATOM 720 C CA . VAL A 1 101 ? -8.156 -4.716 4.873 1.00 91.06 101 VAL A CA 1
ATOM 721 C C . VAL A 1 101 ? -7.783 -3.248 5.071 1.00 91.06 101 VAL A C 1
ATOM 723 O O . VAL A 1 101 ? -8.614 -2.378 4.814 1.00 91.06 101 VAL A O 1
ATOM 726 N N . THR A 1 102 ? -6.554 -2.976 5.502 1.00 90.69 102 THR A N 1
ATOM 727 C CA . THR A 1 102 ? -6.030 -1.612 5.675 1.00 90.69 102 THR A CA 1
ATOM 728 C C . THR A 1 102 ? -4.918 -1.364 4.656 1.00 90.69 102 THR A C 1
ATOM 730 O O . THR A 1 102 ? -3.992 -2.166 4.549 1.00 90.69 102 THR A O 1
ATOM 733 N N . SER A 1 103 ? -5.013 -0.277 3.888 1.00 90.38 103 SER A N 1
ATOM 734 C CA . SER A 1 103 ? -3.959 0.173 2.966 1.00 90.38 103 SER A CA 1
ATOM 735 C C . SER A 1 103 ? -3.105 1.235 3.644 1.00 90.38 103 SER A C 1
ATOM 737 O O . SER A 1 103 ? -3.650 2.093 4.335 1.00 90.38 103 SER A O 1
ATOM 739 N N . ILE A 1 104 ? -1.789 1.173 3.465 1.00 85.62 104 ILE A N 1
ATOM 740 C CA . ILE A 1 104 ? -0.829 2.084 4.089 1.00 85.62 104 ILE A CA 1
ATOM 741 C C . ILE A 1 104 ? 0.198 2.496 3.041 1.00 85.62 104 ILE A C 1
ATOM 743 O O . ILE A 1 104 ? 1.146 1.764 2.778 1.00 85.62 104 ILE A O 1
ATOM 747 N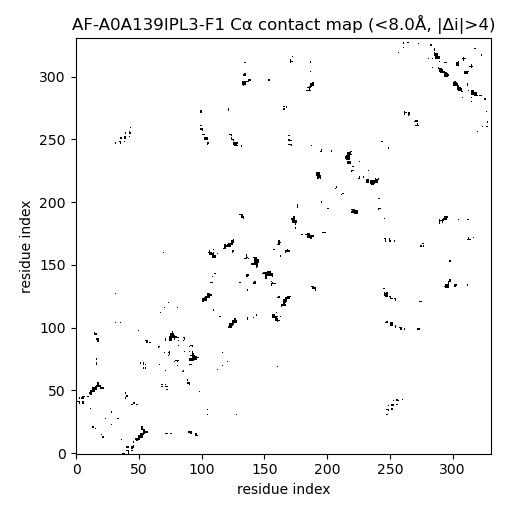 N . SER A 1 105 ? 0.039 3.681 2.468 1.00 79.75 105 SER A N 1
ATOM 748 C CA . SER A 1 105 ? 1.052 4.275 1.596 1.00 79.75 105 SER A CA 1
ATOM 749 C C . SER A 1 105 ? 1.923 5.241 2.408 1.00 79.75 105 SER A C 1
ATOM 751 O O . SER A 1 105 ? 1.869 6.460 2.278 1.00 79.75 105 SER A O 1
ATOM 753 N N . TYR A 1 106 ? 2.695 4.677 3.338 1.00 75.75 106 TYR A N 1
ATOM 754 C CA . TYR A 1 106 ? 3.608 5.385 4.232 1.00 75.75 106 TYR A CA 1
ATOM 755 C C . TYR A 1 106 ? 4.793 4.485 4.573 1.00 75.75 106 TYR A C 1
ATOM 757 O O . TYR A 1 106 ? 4.626 3.293 4.833 1.00 75.75 106 TYR A O 1
ATOM 765 N N . GLY A 1 107 ? 5.988 5.063 4.648 1.00 71.44 107 GLY A N 1
ATOM 766 C CA . GLY A 1 107 ? 7.133 4.353 5.192 1.00 71.44 107 GLY A CA 1
ATOM 767 C C . GLY A 1 107 ? 8.393 5.196 5.258 1.00 71.44 107 GLY A C 1
ATOM 768 O O . GLY A 1 107 ? 8.482 6.250 4.631 1.00 71.44 107 GLY A O 1
ATOM 769 N N . GLY A 1 108 ? 9.366 4.691 6.004 1.00 68.88 108 GLY A N 1
ATOM 770 C CA . GLY A 1 108 ? 10.708 5.250 6.136 1.00 68.88 108 GLY A CA 1
ATOM 771 C C . GLY A 1 108 ? 11.728 4.144 6.408 1.00 68.88 108 GLY A C 1
ATOM 772 O O . GLY A 1 108 ? 11.371 2.966 6.352 1.00 68.88 108 GLY A O 1
ATOM 773 N N . PRO A 1 109 ? 12.989 4.475 6.708 1.00 64.44 109 PRO A N 1
ATOM 774 C CA . PRO A 1 109 ? 14.017 3.475 6.976 1.00 64.44 109 PRO A CA 1
ATOM 775 C C . PRO A 1 109 ? 13.701 2.680 8.253 1.00 64.44 109 PRO A C 1
ATOM 777 O O . PRO A 1 109 ? 13.228 3.244 9.235 1.00 64.44 109 PRO A O 1
ATOM 780 N N . GLU A 1 110 ? 13.947 1.370 8.272 1.00 69.12 110 GLU A N 1
ATOM 781 C CA . GLU A 1 110 ? 13.680 0.524 9.448 1.00 69.12 110 GLU A CA 1
ATOM 782 C C . GLU A 1 110 ? 14.594 0.899 10.620 1.00 69.12 110 GLU A C 1
ATOM 784 O O . GLU A 1 110 ? 14.163 0.991 11.767 1.00 69.12 110 GLU A O 1
ATOM 789 N N . PHE A 1 111 ? 15.864 1.185 10.335 1.00 65.88 111 PHE A N 1
ATOM 790 C CA . PHE A 1 111 ? 16.789 1.658 11.356 1.00 65.88 111 PHE A CA 1
ATOM 791 C C . PHE A 1 111 ? 16.398 3.040 11.903 1.00 65.88 111 PHE A C 1
ATOM 793 O O . PHE A 1 111 ? 16.256 3.996 11.145 1.00 65.88 111 PHE A O 1
ATOM 800 N N . GLY A 1 112 ? 16.303 3.152 13.230 1.00 60.34 112 GLY A N 1
ATOM 801 C CA . GLY A 1 112 ? 15.920 4.381 13.936 1.00 60.34 112 GLY A CA 1
ATOM 802 C C . GLY A 1 112 ? 14.429 4.454 14.277 1.00 60.34 112 GLY A C 1
ATOM 803 O O . GLY A 1 112 ? 14.074 5.091 15.264 1.00 60.34 112 GLY A O 1
ATOM 804 N N . ASN A 1 113 ? 13.578 3.726 13.550 1.00 57.25 113 ASN A N 1
ATOM 805 C CA . ASN A 1 113 ? 12.176 3.517 13.902 1.00 57.25 113 ASN A CA 1
ATOM 806 C C . ASN A 1 113 ? 12.098 2.263 14.783 1.00 57.25 113 ASN A C 1
ATOM 808 O O . ASN A 1 113 ? 12.149 1.143 14.282 1.00 57.25 113 ASN A O 1
ATOM 812 N N . GLY A 1 114 ? 12.096 2.453 16.108 1.00 51.47 114 GLY A N 1
ATOM 813 C CA . GLY A 1 114 ? 12.210 1.382 17.103 1.00 51.47 114 GLY A CA 1
ATOM 814 C C . GLY A 1 114 ? 11.391 0.128 16.764 1.00 51.47 114 GLY A C 1
ATOM 815 O O . GLY A 1 114 ? 10.193 0.201 16.514 1.00 51.47 114 GLY A O 1
ATOM 816 N N . LEU A 1 115 ? 12.041 -1.040 16.805 1.00 43.78 115 LEU A N 1
ATOM 817 C CA . LEU A 1 115 ? 11.485 -2.371 16.498 1.00 43.78 115 LEU A CA 1
ATOM 818 C C . LEU A 1 115 ? 10.372 -2.847 17.460 1.00 43.78 115 LEU A C 1
ATOM 820 O O . LEU A 1 115 ? 10.048 -4.035 17.488 1.00 43.78 115 LEU A O 1
ATOM 824 N N . ASN A 1 116 ? 9.792 -1.967 18.277 1.00 35.78 116 ASN A N 1
ATOM 825 C CA . ASN A 1 116 ? 8.870 -2.356 19.345 1.00 35.78 116 ASN A CA 1
ATOM 826 C C . ASN A 1 116 ? 7.477 -2.767 18.856 1.00 35.78 116 ASN A C 1
ATOM 828 O O . ASN A 1 116 ? 6.669 -3.237 19.653 1.00 35.78 116 ASN A O 1
ATOM 832 N N . VAL A 1 117 ? 7.206 -2.710 17.554 1.00 36.09 117 VAL A N 1
ATOM 833 C CA . VAL A 1 117 ? 5.935 -3.176 17.007 1.00 36.09 117 VAL A CA 1
ATOM 834 C C . VAL A 1 117 ? 6.078 -4.566 16.384 1.00 36.09 117 VAL A C 1
ATOM 836 O O . VAL A 1 117 ? 6.317 -4.745 15.187 1.00 36.09 117 VAL A O 1
ATOM 839 N N . VAL A 1 118 ? 5.854 -5.586 17.211 1.00 27.52 118 VAL A N 1
ATOM 840 C CA . VAL A 1 118 ? 5.552 -6.951 16.758 1.00 27.52 118 VAL A CA 1
ATOM 841 C C . VAL A 1 118 ? 4.071 -6.994 16.371 1.00 27.52 118 VAL A C 1
ATOM 843 O O . VAL A 1 118 ? 3.201 -7.153 17.223 1.00 27.52 118 VAL A O 1
ATOM 846 N N . SER A 1 119 ? 3.763 -6.799 15.091 1.00 35.06 119 SER A N 1
ATOM 847 C CA . SER A 1 119 ? 2.391 -6.554 14.631 1.00 35.06 119 SER A CA 1
ATOM 848 C C . SER A 1 119 ? 1.441 -7.757 14.769 1.00 35.06 119 SER A C 1
ATOM 850 O O . SER A 1 119 ? 1.768 -8.912 14.508 1.00 35.06 119 SER A O 1
ATOM 852 N N . ARG A 1 120 ? 0.203 -7.454 15.176 1.00 26.78 120 ARG A N 1
ATOM 853 C CA . ARG A 1 120 ? -0.976 -8.340 15.165 1.00 26.78 120 ARG A CA 1
ATOM 854 C C . ARG A 1 120 ? -2.086 -7.797 14.256 1.00 26.78 120 ARG A C 1
ATOM 856 O O . ARG A 1 120 ? -3.223 -8.257 14.329 1.00 26.78 120 ARG A O 1
ATOM 863 N N . HIS A 1 121 ? -1.760 -6.842 13.385 1.00 26.30 121 HIS A N 1
ATOM 864 C CA . HIS A 1 121 ? -2.712 -6.196 12.490 1.00 26.30 121 HIS A CA 1
ATOM 865 C C . HIS A 1 121 ? -2.279 -6.319 11.028 1.00 26.30 121 HIS A C 1
ATOM 867 O O . HIS A 1 121 ? -1.093 -6.219 10.717 1.00 26.30 121 HIS A O 1
ATOM 873 N N . TYR A 1 122 ? -3.246 -6.572 10.145 1.00 34.31 122 TYR A N 1
ATOM 874 C CA . TYR A 1 122 ? -3.008 -6.901 8.741 1.00 34.31 122 TYR A CA 1
ATOM 875 C C . TYR A 1 122 ? -3.208 -5.668 7.866 1.00 34.31 122 TYR A C 1
ATOM 877 O O . TYR A 1 122 ? -4.289 -5.081 7.847 1.00 34.31 122 TYR A O 1
ATOM 885 N N . GLY A 1 123 ? -2.174 -5.296 7.120 1.00 31.59 123 GLY A N 1
ATOM 886 C CA . GLY A 1 123 ? -2.223 -4.179 6.186 1.00 31.59 123 GLY A CA 1
ATOM 887 C C . GLY A 1 123 ? -1.386 -4.440 4.944 1.00 31.59 123 GLY A C 1
ATOM 888 O O . GLY A 1 123 ? -0.497 -5.292 4.952 1.00 31.59 123 GLY A O 1
ATOM 889 N N . VAL A 1 124 ? -1.699 -3.719 3.874 1.00 33.94 124 VAL A N 1
ATOM 890 C CA . VAL A 1 124 ? -0.888 -3.638 2.662 1.00 33.94 124 VAL A CA 1
ATOM 891 C C . VAL A 1 124 ? -0.070 -2.361 2.760 1.00 33.94 124 VAL A C 1
ATOM 893 O O . VAL A 1 124 ? -0.670 -1.291 2.811 1.00 33.94 124 VAL A O 1
ATOM 896 N N . ALA A 1 125 ? 1.258 -2.461 2.811 1.00 36.38 125 ALA A N 1
ATOM 897 C CA . ALA A 1 125 ? 2.116 -1.284 2.916 1.00 36.38 125 ALA A CA 1
ATOM 898 C C . ALA A 1 125 ? 2.930 -1.036 1.645 1.00 36.38 125 ALA A C 1
ATOM 900 O O . ALA A 1 125 ? 3.516 -1.966 1.079 1.00 36.38 125 ALA A O 1
ATOM 901 N N . ALA A 1 126 ? 2.987 0.232 1.253 1.00 38.38 126 ALA A N 1
ATOM 902 C CA . ALA A 1 126 ? 3.848 0.776 0.219 1.00 38.38 126 ALA A CA 1
ATOM 903 C C . ALA A 1 126 ? 4.377 2.169 0.606 1.00 38.38 126 ALA A C 1
ATOM 905 O O . ALA A 1 126 ? 3.944 2.753 1.594 1.00 38.38 126 ALA A O 1
ATOM 906 N N . HIS A 1 127 ? 5.343 2.694 -0.144 1.00 42.19 127 HIS A N 1
ATOM 907 C CA . HIS A 1 127 ? 6.046 3.942 0.153 1.00 42.19 127 HIS A CA 1
ATOM 908 C C . HIS A 1 127 ? 5.657 5.104 -0.792 1.00 42.19 127 HIS A C 1
ATOM 910 O O . HIS A 1 127 ? 5.688 4.891 -2.012 1.00 42.19 127 HIS A O 1
ATOM 916 N N . PRO A 1 128 ? 5.423 6.322 -0.243 1.00 33.59 128 PRO A N 1
ATOM 917 C CA . PRO A 1 128 ? 5.247 7.576 -0.980 1.00 33.59 128 PRO A CA 1
ATOM 918 C C . PRO A 1 128 ? 6.589 8.286 -1.261 1.00 33.59 128 PRO A C 1
ATOM 920 O O . PRO A 1 128 ? 7.379 8.489 -0.338 1.00 33.59 128 PRO A O 1
ATOM 923 N N . PRO A 1 129 ? 6.880 8.701 -2.509 1.00 45.47 129 PRO A N 1
ATOM 924 C CA . PRO A 1 129 ? 8.246 8.976 -2.949 1.00 45.47 129 PRO A CA 1
ATOM 925 C C . PRO A 1 129 ? 8.784 10.359 -2.561 1.00 45.47 129 PRO A C 1
ATOM 927 O O . PRO A 1 129 ? 8.134 11.388 -2.761 1.00 45.47 129 PRO A O 1
ATOM 930 N N . LYS A 1 130 ? 10.076 10.401 -2.200 1.00 34.25 130 LYS A N 1
ATOM 931 C CA . LYS A 1 130 ? 10.956 11.509 -2.622 1.00 34.25 130 LYS A CA 1
ATOM 932 C C . LYS A 1 130 ? 11.723 11.190 -3.905 1.00 34.25 130 LYS A C 1
ATOM 934 O O . LYS A 1 130 ? 11.905 12.093 -4.713 1.00 34.25 130 LYS A O 1
ATOM 939 N N . THR A 1 131 ? 12.074 9.925 -4.150 1.00 40.69 131 THR A N 1
ATOM 940 C CA . THR A 1 131 ? 12.471 9.403 -5.468 1.00 40.69 131 THR A CA 1
ATOM 941 C C . THR A 1 131 ? 12.206 7.889 -5.513 1.00 40.69 131 THR A C 1
ATOM 943 O O . THR A 1 131 ? 12.770 7.153 -4.711 1.00 40.69 131 THR A O 1
ATOM 946 N N . ASP A 1 132 ? 11.373 7.384 -6.430 1.00 47.09 132 ASP A N 1
ATOM 947 C CA . ASP A 1 132 ? 11.193 5.933 -6.671 1.00 47.09 132 ASP A CA 1
ATOM 948 C C . ASP A 1 132 ? 12.426 5.325 -7.375 1.00 47.09 132 ASP A C 1
ATOM 950 O O . ASP A 1 132 ? 12.380 4.790 -8.489 1.00 47.09 132 ASP A O 1
ATOM 954 N N . ASN A 1 133 ? 13.576 5.438 -6.714 1.00 41.78 133 ASN A N 1
ATOM 955 C CA . ASN A 1 133 ? 14.897 5.072 -7.205 1.00 41.78 133 ASN A CA 1
ATOM 956 C C . ASN A 1 133 ? 15.305 3.644 -6.805 1.00 41.78 133 ASN A C 1
ATOM 958 O O . ASN A 1 133 ? 16.478 3.384 -6.575 1.00 41.78 133 ASN A O 1
ATOM 962 N N . GLY A 1 134 ? 14.383 2.682 -6.764 1.00 45.91 134 GLY A N 1
ATOM 963 C CA . GLY A 1 134 ? 14.729 1.277 -6.516 1.00 45.91 134 GLY A CA 1
ATOM 964 C C . GLY A 1 134 ? 14.849 0.899 -5.031 1.00 45.91 134 GLY A C 1
ATOM 965 O O . GLY A 1 134 ? 14.130 1.453 -4.214 1.00 45.91 134 GLY A O 1
ATOM 966 N N . THR A 1 135 ? 15.692 -0.092 -4.686 1.00 38.62 135 THR A N 1
ATOM 967 C CA . THR A 1 135 ? 15.703 -0.893 -3.427 1.00 38.62 135 THR A CA 1
ATOM 968 C C . THR A 1 135 ? 15.615 -0.154 -2.100 1.00 38.62 135 THR A C 1
ATOM 970 O O . THR A 1 135 ? 15.460 -0.797 -1.066 1.00 38.62 135 THR A O 1
ATOM 973 N N . THR A 1 136 ? 15.854 1.143 -2.086 1.00 40.38 136 THR A N 1
ATOM 974 C CA . THR A 1 136 ? 16.259 1.854 -0.889 1.00 40.38 136 THR A CA 1
ATOM 975 C C . THR A 1 136 ? 16.020 3.328 -1.089 1.00 40.38 136 THR A C 1
ATOM 977 O O . THR A 1 136 ? 16.435 3.886 -2.108 1.00 40.38 136 THR A O 1
ATOM 980 N N . GLU A 1 137 ? 15.491 3.966 -0.055 1.00 41.88 137 GLU A N 1
ATOM 981 C CA . GLU A 1 137 ? 15.845 5.340 0.256 1.00 41.88 137 GLU A CA 1
ATOM 982 C C . GLU A 1 137 ? 17.367 5.342 0.478 1.00 41.88 137 GLU A C 1
ATOM 984 O O . GLU A 1 137 ? 17.902 5.043 1.534 1.00 41.88 137 GLU A O 1
ATOM 989 N N . CYS A 1 138 ? 18.101 5.488 -0.610 1.00 41.97 138 CYS A N 1
ATOM 990 C CA . CYS A 1 138 ? 19.533 5.700 -0.607 1.00 41.97 138 CYS A CA 1
ATOM 991 C C . CYS A 1 138 ? 19.798 7.041 -1.288 1.00 41.97 138 CYS A C 1
ATOM 993 O O . CYS A 1 138 ? 20.684 7.176 -2.132 1.00 41.97 138 CYS A O 1
ATOM 995 N N . ASP A 1 139 ? 18.967 8.019 -0.926 1.00 44.88 139 ASP A N 1
ATOM 996 C CA . ASP A 1 139 ? 19.411 9.398 -0.827 1.00 44.88 139 ASP A CA 1
ATOM 997 C C . ASP A 1 139 ? 20.292 9.543 0.424 1.00 44.88 139 ASP A C 1
ATOM 999 O O . ASP A 1 139 ? 20.395 8.621 1.237 1.00 44.88 139 ASP A O 1
ATOM 1003 N N . VAL A 1 140 ? 20.973 10.681 0.536 1.00 41.25 140 VAL A N 1
ATOM 1004 C CA . VAL A 1 140 ? 22.081 10.983 1.466 1.00 41.25 140 VAL A CA 1
ATOM 1005 C C . VAL A 1 140 ? 21.879 10.653 2.961 1.00 41.25 140 VAL A C 1
ATOM 1007 O O . VAL A 1 140 ? 22.862 10.718 3.691 1.00 41.25 140 VAL A O 1
ATOM 1010 N N . ASP A 1 141 ? 20.689 10.220 3.392 1.00 47.97 141 ASP A N 1
ATOM 1011 C CA . ASP A 1 141 ? 20.302 10.055 4.798 1.00 47.97 141 ASP A CA 1
ATOM 1012 C C . ASP A 1 141 ? 19.552 8.744 5.133 1.00 47.97 141 ASP A C 1
ATOM 1014 O O . ASP A 1 141 ? 18.861 8.698 6.148 1.00 47.97 141 ASP A O 1
ATOM 1018 N N . ALA A 1 142 ? 19.637 7.670 4.330 1.00 54.47 142 ALA A N 1
ATOM 1019 C CA . ALA A 1 142 ? 18.851 6.454 4.629 1.00 54.47 142 ALA A CA 1
ATOM 1020 C C . ALA A 1 142 ? 19.550 5.084 4.471 1.00 54.47 142 ALA A C 1
ATOM 1022 O O . ALA A 1 142 ? 19.067 4.096 5.031 1.00 54.47 142 ALA A O 1
ATOM 1023 N N . CYS A 1 143 ? 20.736 4.998 3.854 1.00 64.00 143 CYS A N 1
ATOM 1024 C CA . CYS A 1 143 ? 21.548 3.771 3.878 1.00 64.00 143 CYS A CA 1
ATOM 1025 C C . CYS A 1 143 ? 22.405 3.674 5.158 1.00 64.00 143 CYS A C 1
ATOM 1027 O O . CYS A 1 143 ? 22.990 4.664 5.600 1.00 64.00 143 CYS A O 1
ATOM 1029 N N . LEU A 1 144 ? 22.602 2.469 5.694 1.00 64.06 144 LEU A N 1
ATOM 1030 C CA . LEU A 1 144 ? 23.354 2.255 6.931 1.00 64.06 144 LEU A CA 1
ATOM 1031 C C . LEU A 1 144 ? 24.875 2.319 6.733 1.00 64.06 144 LEU A C 1
ATOM 1033 O O . LEU A 1 144 ? 25.453 1.743 5.802 1.00 64.06 144 LEU A O 1
ATOM 1037 N N . SER A 1 145 ? 25.553 2.984 7.667 1.00 67.94 145 SER A N 1
ATOM 1038 C CA . SER A 1 145 ? 26.996 2.862 7.877 1.00 67.94 145 SER A CA 1
ATOM 1039 C C . SER A 1 145 ? 27.380 1.443 8.284 1.00 67.94 145 SER A C 1
ATOM 1041 O O . SER A 1 145 ? 26.580 0.666 8.798 1.00 67.94 145 SER A O 1
ATOM 1043 N N . ARG A 1 146 ? 28.646 1.073 8.049 1.00 75.38 146 ARG A N 1
ATOM 1044 C CA . ARG A 1 146 ? 29.146 -0.272 8.386 1.00 75.38 146 ARG A CA 1
ATOM 1045 C C . ARG A 1 14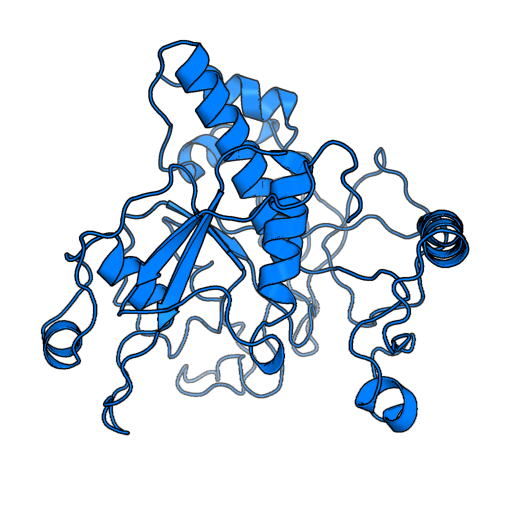6 ? 29.128 -0.579 9.883 1.00 75.38 146 ARG A C 1
ATOM 1047 O O . ARG A 1 146 ? 29.163 -1.749 10.244 1.00 75.38 146 ARG A O 1
ATOM 1054 N N . ASP A 1 147 ? 29.101 0.449 10.721 1.00 72.81 147 ASP A N 1
ATOM 1055 C CA . ASP A 1 147 ? 28.932 0.323 12.169 1.00 72.81 147 ASP A CA 1
ATOM 1056 C C . ASP A 1 147 ? 27.458 0.189 12.594 1.00 72.81 147 ASP A C 1
ATOM 1058 O O . ASP A 1 147 ? 27.207 -0.055 13.769 1.00 72.81 147 ASP A O 1
ATOM 1062 N N . LEU A 1 148 ? 26.504 0.288 11.653 1.00 69.50 148 LEU A N 1
ATOM 1063 C CA . LEU A 1 148 ? 25.057 0.252 11.888 1.00 69.50 148 LEU A CA 1
ATOM 1064 C C . LEU A 1 148 ? 24.591 1.303 12.908 1.00 69.50 148 LEU A C 1
ATOM 1066 O O . LEU A 1 148 ? 23.690 1.037 13.696 1.00 69.50 148 LEU A O 1
ATOM 1070 N N . GLN A 1 149 ? 25.235 2.473 12.940 1.00 66.75 149 GLN A N 1
ATOM 1071 C CA . GLN A 1 149 ? 24.908 3.548 13.887 1.00 66.75 149 GLN A CA 1
ATOM 1072 C C . GLN A 1 149 ? 24.478 4.852 13.216 1.00 66.75 149 GLN A C 1
ATOM 1074 O O . GLN A 1 149 ? 23.905 5.713 13.880 1.00 66.75 149 GLN A O 1
ATOM 1079 N N . THR A 1 150 ? 24.733 5.019 11.918 1.00 66.94 150 THR A N 1
ATOM 1080 C CA . THR A 1 150 ? 24.411 6.247 11.183 1.00 66.94 150 THR A CA 1
ATOM 1081 C C . THR A 1 150 ? 23.840 5.943 9.804 1.00 66.94 150 THR A C 1
ATOM 1083 O O . THR A 1 150 ? 24.070 4.876 9.229 1.00 66.94 150 THR A O 1
ATOM 1086 N N . LEU A 1 151 ? 23.094 6.903 9.264 1.00 64.56 151 LEU A N 1
ATOM 1087 C CA . LEU A 1 151 ? 22.482 6.814 7.947 1.00 64.56 151 LEU A CA 1
ATOM 1088 C C . LEU A 1 151 ? 23.341 7.562 6.919 1.00 64.56 151 LEU A C 1
ATOM 1090 O O . LEU A 1 151 ? 23.010 8.671 6.529 1.00 64.56 151 LEU A O 1
ATOM 1094 N N . ASN A 1 152 ? 24.500 6.997 6.556 1.00 64.88 152 ASN A N 1
ATOM 1095 C CA . ASN A 1 152 ? 25.325 7.466 5.432 1.00 64.88 152 ASN A CA 1
ATOM 1096 C C . ASN A 1 152 ? 26.393 6.426 5.035 1.00 64.88 152 ASN A C 1
ATOM 1098 O O . ASN A 1 152 ? 27.602 6.671 5.118 1.00 64.88 152 ASN A O 1
ATOM 1102 N N . GLY A 1 153 ? 25.976 5.211 4.673 1.00 64.31 153 GLY A N 1
ATOM 1103 C CA . GLY A 1 153 ? 26.928 4.169 4.285 1.00 64.31 153 GLY A CA 1
ATOM 1104 C C . GLY A 1 153 ? 26.449 3.175 3.238 1.00 64.31 153 GLY A C 1
ATOM 1105 O O . GLY A 1 153 ? 25.378 3.319 2.675 1.00 64.31 153 GLY A O 1
ATOM 1106 N N . PRO A 1 154 ? 27.261 2.157 2.912 1.00 65.06 154 PRO A N 1
ATOM 1107 C CA . PRO A 1 154 ? 27.021 1.311 1.745 1.00 65.06 154 PRO A CA 1
ATOM 1108 C C . PRO A 1 154 ? 26.038 0.157 2.000 1.00 65.06 154 PRO A C 1
ATOM 1110 O O . PRO A 1 154 ? 25.941 -0.738 1.161 1.00 65.06 154 PRO A O 1
ATOM 1113 N N . ILE A 1 155 ? 25.395 0.091 3.169 1.00 70.31 155 ILE A N 1
ATOM 1114 C CA . ILE A 1 155 ? 24.509 -1.017 3.542 1.00 70.31 155 ILE A CA 1
ATOM 1115 C C . ILE A 1 155 ? 23.065 -0.604 3.270 1.00 70.31 155 ILE A C 1
ATOM 1117 O O . ILE A 1 155 ? 22.598 0.412 3.778 1.00 70.31 155 ILE A O 1
ATOM 1121 N N . PHE A 1 156 ? 22.350 -1.406 2.480 1.00 66.81 156 PHE A N 1
ATOM 1122 C CA . PHE A 1 156 ? 20.928 -1.182 2.248 1.00 66.81 156 PHE A CA 1
ATOM 1123 C C . PHE A 1 156 ? 20.143 -1.256 3.555 1.00 66.81 156 PHE A C 1
ATOM 1125 O O . PHE A 1 156 ? 20.333 -2.182 4.345 1.00 66.81 156 PHE A O 1
ATOM 1132 N N . ASN A 1 157 ? 19.252 -0.291 3.748 1.00 67.44 157 ASN A N 1
ATOM 1133 C CA . ASN A 1 157 ? 18.344 -0.242 4.878 1.00 67.44 157 ASN A CA 1
ATOM 1134 C C . ASN A 1 157 ? 16.939 -0.614 4.382 1.00 67.44 157 ASN A C 1
ATOM 1136 O O . ASN A 1 157 ? 16.430 0.069 3.487 1.00 67.44 157 ASN A O 1
ATOM 1140 N N . PRO A 1 158 ? 16.337 -1.706 4.877 1.00 69.56 158 PRO A N 1
ATOM 1141 C CA . PRO A 1 158 ? 14.939 -2.012 4.593 1.00 69.56 158 PRO A CA 1
ATOM 1142 C C . PRO A 1 158 ? 14.014 -0.905 5.118 1.00 69.56 158 PRO A C 1
ATOM 1144 O O . PRO A 1 158 ? 14.426 -0.037 5.886 1.00 69.56 158 PRO A O 1
ATOM 1147 N N . GLN A 1 159 ? 12.757 -0.922 4.679 1.00 68.75 159 GLN A N 1
ATOM 1148 C CA . GLN A 1 159 ? 11.770 0.086 5.062 1.00 68.75 159 GLN A CA 1
ATOM 1149 C C . GLN A 1 159 ? 10.820 -0.427 6.144 1.00 68.75 159 GLN A C 1
ATOM 1151 O O . GLN A 1 159 ? 10.428 -1.590 6.137 1.00 68.75 159 GLN A O 1
ATOM 1156 N N . TYR A 1 160 ? 10.366 0.464 7.016 1.00 69.81 160 TYR A N 1
ATOM 1157 C CA . TYR A 1 160 ? 9.268 0.259 7.955 1.00 69.81 160 TYR A CA 1
ATOM 1158 C C . TYR A 1 160 ? 8.028 1.038 7.481 1.00 69.81 160 TYR A C 1
ATOM 1160 O O . TYR A 1 160 ? 8.184 2.185 7.062 1.00 69.81 160 TYR A O 1
ATOM 1168 N N . PRO A 1 161 ? 6.809 0.461 7.519 1.00 73.56 161 PRO A N 1
ATOM 1169 C CA . PRO A 1 161 ? 6.451 -0.839 8.092 1.00 73.56 161 PRO A CA 1
ATOM 1170 C C . PRO A 1 161 ? 6.536 -2.022 7.113 1.00 73.56 161 PRO A C 1
ATOM 1172 O O . PRO A 1 161 ? 6.203 -3.141 7.494 1.00 73.56 161 PRO A O 1
ATOM 1175 N N . ALA A 1 162 ? 6.982 -1.823 5.869 1.00 73.44 162 ALA A N 1
ATOM 1176 C CA . ALA A 1 162 ? 7.028 -2.886 4.856 1.00 73.44 162 ALA A CA 1
ATOM 1177 C C . ALA A 1 162 ? 7.912 -4.094 5.246 1.00 73.44 162 ALA A C 1
ATOM 1179 O O . ALA A 1 162 ? 7.621 -5.219 4.852 1.00 73.44 162 ALA A O 1
ATOM 1180 N N . GLY A 1 163 ? 8.957 -3.895 6.052 1.00 70.31 163 GLY A N 1
ATOM 1181 C CA . GLY A 1 163 ? 9.804 -4.959 6.603 1.00 70.31 163 GLY A CA 1
ATOM 1182 C C . GLY A 1 163 ? 9.123 -5.799 7.689 1.00 70.31 163 GLY A C 1
ATOM 1183 O O . GLY A 1 163 ? 9.633 -6.849 8.078 1.00 70.31 163 GLY A O 1
ATOM 1184 N N . CYS A 1 164 ? 7.953 -5.379 8.174 1.00 76.62 164 CYS A N 1
ATOM 1185 C CA . CYS A 1 164 ? 7.236 -6.071 9.232 1.00 76.62 164 CYS A CA 1
ATOM 1186 C C . CYS A 1 164 ? 6.588 -7.375 8.713 1.00 76.62 164 CYS A C 1
ATOM 1188 O O . CYS A 1 164 ? 5.793 -7.332 7.773 1.00 76.62 164 CYS A O 1
ATOM 1190 N N . PRO A 1 165 ? 6.834 -8.548 9.332 1.00 79.62 165 PRO A N 1
ATOM 1191 C CA . PRO A 1 165 ? 6.419 -9.840 8.770 1.00 79.62 165 PRO A CA 1
ATOM 1192 C C . PRO A 1 165 ? 4.900 -10.082 8.741 1.00 79.62 165 PRO A C 1
ATOM 1194 O O . PRO A 1 165 ? 4.449 -10.996 8.044 1.00 79.62 165 PRO A O 1
ATOM 1197 N N . TYR A 1 166 ? 4.111 -9.289 9.475 1.00 81.81 166 TYR A N 1
ATOM 1198 C CA . TYR A 1 166 ? 2.644 -9.385 9.477 1.00 81.81 166 TYR A CA 1
ATOM 1199 C C . TYR A 1 166 ? 1.956 -8.377 8.546 1.00 81.81 166 TYR A C 1
ATOM 1201 O O . TYR A 1 166 ? 0.730 -8.393 8.417 1.00 81.81 166 TYR A O 1
ATOM 1209 N N . VAL A 1 167 ? 2.741 -7.546 7.862 1.00 82.44 167 VAL A N 1
ATOM 1210 C CA . VAL A 1 167 ? 2.290 -6.647 6.801 1.00 82.44 167 VAL A CA 1
ATOM 1211 C C . VAL A 1 167 ? 2.521 -7.335 5.453 1.00 82.44 167 VAL A C 1
ATOM 1213 O O . VAL A 1 167 ? 3.518 -8.034 5.248 1.00 82.44 167 VAL A O 1
ATOM 1216 N N . LEU A 1 168 ? 1.584 -7.178 4.519 1.00 86.31 168 LEU A N 1
ATOM 1217 C CA . LEU A 1 168 ? 1.815 -7.542 3.126 1.00 86.31 168 LEU A CA 1
ATOM 1218 C C . LEU A 1 168 ? 2.595 -6.403 2.465 1.00 86.31 168 LEU A C 1
ATOM 1220 O O . LEU A 1 168 ? 2.024 -5.371 2.112 1.00 86.31 168 LEU A O 1
ATOM 1224 N N . ALA A 1 169 ? 3.903 -6.591 2.307 1.00 84.19 169 ALA A N 1
ATOM 1225 C CA . ALA A 1 169 ? 4.745 -5.662 1.566 1.00 84.19 169 ALA A CA 1
ATOM 1226 C C . ALA A 1 169 ? 4.423 -5.727 0.069 1.00 84.19 169 ALA A C 1
ATOM 1228 O O . ALA A 1 169 ? 4.452 -6.809 -0.529 1.00 84.19 169 ALA A O 1
ATOM 1229 N N . VAL A 1 170 ? 4.144 -4.575 -0.539 1.00 83.62 170 VAL A N 1
ATOM 1230 C CA . VAL A 1 170 ? 3.799 -4.483 -1.959 1.00 83.62 170 VAL A CA 1
ATOM 1231 C C . VAL A 1 170 ? 4.827 -3.642 -2.703 1.00 83.62 170 VAL A C 1
ATOM 1233 O O . VAL A 1 170 ? 4.959 -2.440 -2.491 1.00 83.62 170 VAL A O 1
ATOM 1236 N N . GLY A 1 171 ? 5.555 -4.306 -3.602 1.00 78.31 171 GLY A N 1
ATOM 1237 C CA . GLY A 1 171 ? 6.427 -3.653 -4.574 1.00 78.31 171 GLY A CA 1
ATOM 1238 C C . GLY A 1 171 ? 5.653 -3.119 -5.782 1.00 78.31 171 GLY A C 1
ATOM 1239 O O . GLY A 1 171 ? 4.436 -3.265 -5.884 1.00 78.31 171 GLY A O 1
ATOM 1240 N N . ALA A 1 172 ? 6.380 -2.530 -6.729 1.00 78.62 172 ALA A N 1
ATOM 1241 C CA . ALA A 1 172 ? 5.815 -2.002 -7.964 1.00 78.62 172 ALA A CA 1
ATOM 1242 C C . ALA A 1 172 ? 6.459 -2.649 -9.191 1.00 78.62 172 ALA A C 1
ATOM 1244 O O . ALA A 1 172 ? 7.652 -2.966 -9.223 1.00 78.62 172 ALA A O 1
ATOM 1245 N N . THR A 1 173 ? 5.651 -2.782 -10.232 1.00 84.88 173 THR A N 1
ATOM 1246 C CA . THR A 1 173 ? 6.041 -3.257 -11.556 1.00 84.88 173 THR A CA 1
ATOM 1247 C C . THR A 1 173 ? 5.656 -2.223 -12.596 1.00 84.88 173 THR A C 1
ATOM 1249 O O . THR A 1 173 ? 4.814 -1.357 -12.356 1.00 84.88 173 THR A O 1
ATOM 1252 N N . GLN A 1 174 ? 6.295 -2.288 -13.755 1.00 83.19 174 GLN A N 1
ATOM 1253 C CA . GLN A 1 174 ? 6.029 -1.369 -14.849 1.00 83.19 174 GLN A CA 1
ATOM 1254 C C . GLN A 1 174 ? 5.901 -2.101 -16.177 1.00 83.19 174 GLN A C 1
ATOM 1256 O O . GLN A 1 174 ? 6.551 -3.123 -16.412 1.00 83.19 174 GLN A O 1
ATOM 1261 N N . LEU A 1 175 ? 5.121 -1.496 -17.064 1.00 84.56 175 LEU A N 1
ATOM 1262 C CA . LEU A 1 175 ? 5.209 -1.710 -18.498 1.00 84.56 175 LEU A CA 1
ATOM 1263 C C . LEU A 1 175 ? 6.011 -0.552 -19.104 1.00 84.56 175 LEU A C 1
ATOM 1265 O O . LEU A 1 175 ? 5.888 0.605 -18.688 1.00 84.56 175 LEU A O 1
ATOM 1269 N N . GLU A 1 176 ? 6.870 -0.867 -20.063 1.00 80.81 176 GLU A N 1
ATOM 1270 C CA . GLU A 1 176 ? 7.579 0.115 -20.874 1.00 80.81 176 GLU A CA 1
ATOM 1271 C C . GLU A 1 176 ? 6.635 0.776 -21.886 1.00 80.81 176 GLU A C 1
ATOM 1273 O O . GLU A 1 176 ? 5.550 0.279 -22.184 1.00 80.81 176 GLU A O 1
ATOM 1278 N N . ALA A 1 177 ? 7.034 1.936 -22.408 1.00 74.12 177 ALA A N 1
ATOM 1279 C CA . ALA A 1 177 ? 6.164 2.775 -23.237 1.00 74.12 177 ALA A CA 1
ATOM 1280 C C . ALA A 1 177 ? 5.693 2.106 -24.546 1.00 74.12 177 ALA A C 1
ATOM 1282 O O . ALA A 1 177 ? 4.693 2.531 -25.126 1.00 74.12 177 ALA A O 1
ATOM 1283 N N . ASP A 1 178 ? 6.418 1.098 -25.027 1.00 79.50 178 ASP A N 1
ATOM 1284 C CA . ASP A 1 178 ? 6.109 0.292 -26.210 1.00 79.50 178 ASP A CA 1
ATOM 1285 C C . ASP A 1 178 ? 5.406 -1.037 -25.883 1.00 79.50 178 ASP A C 1
ATOM 1287 O O . ASP A 1 178 ? 5.087 -1.801 -26.795 1.00 79.50 178 ASP A O 1
ATOM 1291 N N . GLN A 1 179 ? 5.133 -1.301 -24.603 1.00 83.25 179 GLN A N 1
ATOM 1292 C CA . GLN A 1 179 ? 4.459 -2.502 -24.126 1.00 83.25 179 GLN A CA 1
ATOM 1293 C C . GLN A 1 179 ? 2.954 -2.281 -23.917 1.00 83.25 179 GLN A C 1
ATOM 1295 O O . GLN A 1 179 ? 2.453 -1.174 -23.714 1.00 83.25 179 GLN A O 1
ATOM 1300 N N . THR A 1 180 ? 2.211 -3.380 -23.961 1.00 86.25 180 THR A N 1
ATOM 1301 C CA . THR A 1 180 ? 0.770 -3.468 -23.724 1.00 86.25 180 THR A CA 1
ATOM 1302 C C . THR A 1 180 ? 0.482 -4.208 -22.420 1.00 86.25 180 THR A C 1
ATOM 1304 O O . THR A 1 180 ? 1.338 -4.899 -21.879 1.00 86.25 180 THR A O 1
ATOM 1307 N N . ILE A 1 181 ? -0.773 -4.175 -21.960 1.00 83.44 181 ILE A N 1
ATOM 1308 C CA . ILE A 1 181 ? -1.232 -4.917 -20.767 1.00 83.44 181 ILE A CA 1
ATOM 1309 C C . ILE A 1 181 ? -1.072 -6.449 -20.854 1.00 83.44 181 ILE A C 1
ATOM 1311 O O . ILE A 1 181 ? -1.424 -7.157 -19.916 1.00 83.44 181 ILE A O 1
ATOM 1315 N N . ARG A 1 182 ? -0.647 -6.982 -22.006 1.00 87.19 182 ARG A N 1
ATOM 1316 C CA . ARG A 1 182 ? -0.420 -8.418 -22.230 1.00 87.19 182 ARG A CA 1
ATOM 1317 C C . ARG A 1 182 ? 1.057 -8.795 -22.208 1.00 87.19 182 ARG A C 1
ATOM 1319 O O . ARG A 1 182 ? 1.361 -9.986 -22.241 1.00 87.19 182 ARG A O 1
ATOM 1326 N N . ASP A 1 183 ? 1.945 -7.810 -22.216 1.00 91.88 183 ASP A N 1
ATOM 1327 C CA . ASP A 1 183 ? 3.382 -8.030 -22.208 1.00 91.88 183 ASP A CA 1
ATOM 1328 C C . ASP A 1 183 ? 3.889 -8.296 -20.788 1.00 91.88 183 ASP A C 1
ATOM 1330 O O . ASP A 1 183 ? 3.216 -8.013 -19.797 1.00 91.88 183 ASP A O 1
ATOM 1334 N N . ALA A 1 184 ? 5.081 -8.885 -20.695 1.00 91.75 184 ALA A N 1
ATOM 1335 C CA . ALA A 1 184 ? 5.713 -9.139 -19.411 1.00 91.75 184 ALA A CA 1
ATOM 1336 C C . ALA A 1 184 ? 6.136 -7.817 -18.758 1.00 91.75 184 ALA A C 1
ATOM 1338 O O . ALA A 1 184 ? 6.878 -7.027 -19.352 1.00 91.75 184 ALA A O 1
ATOM 1339 N N . GLU A 1 185 ? 5.689 -7.615 -17.522 1.00 91.94 185 GLU A N 1
ATOM 1340 C CA . GLU A 1 185 ? 6.090 -6.474 -16.711 1.00 91.94 185 GLU A CA 1
ATOM 1341 C C . GLU A 1 185 ? 7.565 -6.589 -16.292 1.00 91.94 185 GLU A C 1
ATOM 1343 O O . GLU A 1 185 ? 8.176 -7.663 -16.309 1.00 91.94 185 GLU A O 1
ATOM 1348 N N . SER A 1 186 ? 8.145 -5.457 -15.908 1.00 90.75 186 SER A N 1
ATOM 1349 C CA . SER A 1 186 ? 9.508 -5.348 -15.384 1.00 90.75 186 SER A CA 1
ATOM 1350 C C . SER A 1 186 ? 9.497 -4.738 -13.984 1.00 90.75 186 SER A C 1
ATOM 1352 O O . SER A 1 186 ? 8.510 -4.121 -13.581 1.00 90.75 186 SER A O 1
ATOM 1354 N N . VAL A 1 187 ? 10.599 -4.886 -13.243 1.00 82.69 187 VAL A N 1
ATOM 1355 C CA . VAL A 1 187 ? 10.822 -4.147 -11.987 1.00 82.69 187 VAL A CA 1
ATOM 1356 C C . VAL A 1 187 ? 10.564 -2.658 -12.229 1.00 82.69 187 VAL A C 1
ATOM 1358 O O . VAL A 1 187 ? 11.146 -2.090 -13.157 1.00 82.69 187 VAL A O 1
ATOM 1361 N N . MET A 1 188 ? 9.721 -2.024 -11.407 1.00 79.31 188 MET A N 1
ATOM 1362 C CA . MET A 1 188 ? 9.544 -0.573 -11.461 1.00 79.31 188 MET A CA 1
ATOM 1363 C C . MET A 1 188 ? 10.851 0.109 -11.050 1.00 79.31 188 MET A C 1
ATOM 1365 O O . MET A 1 188 ? 11.326 -0.050 -9.925 1.00 79.31 188 MET A O 1
ATOM 1369 N N . TYR A 1 189 ? 11.426 0.879 -11.966 1.00 72.56 189 TYR A N 1
ATOM 1370 C CA . TYR A 1 189 ? 12.557 1.756 -11.689 1.00 72.56 189 TYR A CA 1
ATOM 1371 C C . TYR A 1 189 ? 12.520 2.932 -12.662 1.00 72.56 189 TYR A C 1
ATOM 1373 O O . TYR A 1 189 ? 12.757 2.777 -13.867 1.00 72.56 189 TYR A O 1
ATOM 1381 N N . ARG A 1 190 ? 12.202 4.120 -12.139 1.00 62.81 190 ARG A N 1
ATOM 1382 C CA . ARG A 1 190 ? 12.027 5.346 -12.929 1.00 62.81 190 ARG A CA 1
ATOM 1383 C C . ARG A 1 190 ? 12.821 6.500 -12.309 1.00 62.81 190 ARG A C 1
ATOM 1385 O O . ARG A 1 190 ? 12.231 7.411 -11.741 1.00 62.81 190 ARG A O 1
ATOM 1392 N N . PRO A 1 191 ? 14.158 6.518 -12.477 1.00 50.75 191 PRO A N 1
ATOM 1393 C CA . PRO A 1 191 ? 14.997 7.582 -11.929 1.00 50.75 191 PRO A CA 1
ATOM 1394 C C . PRO A 1 191 ? 14.799 8.937 -12.607 1.00 50.75 191 PRO A C 1
ATOM 1396 O O . PRO A 1 191 ? 15.207 9.963 -12.077 1.00 50.75 191 PRO A O 1
ATOM 1399 N N . ASN A 1 192 ? 14.161 8.944 -13.779 1.00 52.50 192 ASN A N 1
ATOM 1400 C CA . ASN A 1 192 ? 13.710 10.146 -14.456 1.00 52.50 192 ASN A CA 1
ATOM 1401 C C . ASN A 1 192 ? 12.210 10.004 -14.708 1.00 52.50 192 ASN A C 1
ATOM 1403 O O . ASN A 1 192 ? 11.778 9.037 -15.337 1.00 52.50 192 ASN A O 1
ATOM 1407 N N . ILE A 1 193 ? 11.434 10.983 -14.242 1.00 53.31 193 ILE A N 1
ATOM 1408 C CA . ILE A 1 193 ? 9.962 10.968 -14.283 1.00 53.31 193 ILE A CA 1
ATOM 1409 C C . ILE A 1 193 ? 9.417 11.045 -15.729 1.00 53.31 193 ILE A C 1
ATOM 1411 O O . ILE A 1 193 ? 8.229 10.813 -15.938 1.00 53.31 193 ILE A O 1
ATOM 1415 N N . GLY A 1 194 ? 10.273 11.284 -16.734 1.00 54.03 194 GLY A N 1
ATOM 1416 C CA . GLY A 1 194 ? 9.956 11.153 -18.162 1.00 54.03 194 GLY A CA 1
ATOM 1417 C C . GLY A 1 194 ? 8.847 12.091 -18.653 1.00 54.03 194 GLY A C 1
ATOM 1418 O O . GLY A 1 194 ? 8.202 12.786 -17.871 1.00 54.03 194 GLY A O 1
ATOM 1419 N N . ASP A 1 195 ? 8.633 12.157 -19.966 1.00 58.78 195 ASP A N 1
ATOM 1420 C CA . ASP A 1 195 ? 7.501 12.896 -20.541 1.00 58.78 195 ASP A CA 1
ATOM 1421 C C . ASP A 1 195 ? 6.164 12.185 -20.266 1.00 58.78 195 ASP A C 1
ATOM 1423 O O . ASP A 1 195 ? 6.120 11.034 -19.822 1.00 58.78 195 ASP A O 1
ATOM 1427 N N . GLN A 1 196 ? 5.047 12.866 -20.545 1.00 67.50 196 GLN A N 1
ATOM 1428 C CA . GLN A 1 196 ? 3.737 12.218 -20.588 1.00 67.50 196 GLN A CA 1
ATOM 1429 C C . GLN A 1 196 ? 3.783 10.985 -21.502 1.00 67.50 196 GLN A C 1
ATOM 1431 O O . GLN A 1 196 ? 4.256 11.060 -22.635 1.00 67.50 196 GLN A O 1
ATOM 1436 N N . GLN A 1 197 ? 3.260 9.851 -21.028 1.00 67.69 197 GLN A N 1
ATOM 1437 C CA . GLN A 1 197 ? 3.273 8.630 -21.827 1.00 67.69 197 GLN A CA 1
ATOM 1438 C C . GLN A 1 197 ? 2.381 8.783 -23.068 1.00 67.69 197 GLN A C 1
ATOM 1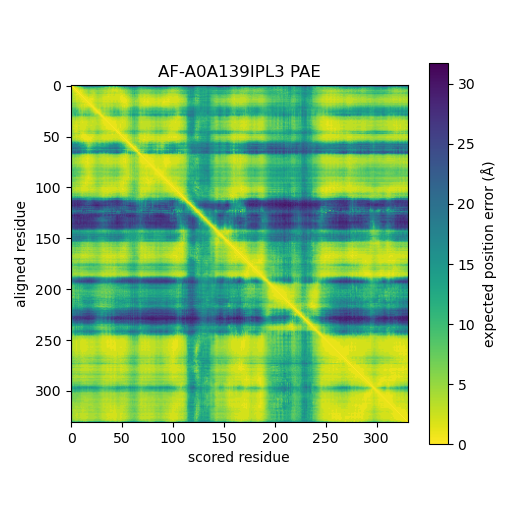440 O O . GLN A 1 197 ? 1.231 9.219 -22.975 1.00 67.69 197 GLN A O 1
ATOM 1445 N N . LYS A 1 198 ? 2.887 8.395 -24.245 1.00 72.94 198 LYS A N 1
ATOM 1446 C CA . LYS A 1 198 ? 2.172 8.588 -25.524 1.00 72.94 198 LYS A CA 1
ATOM 1447 C C . LYS A 1 198 ? 0.789 7.936 -25.538 1.00 72.94 198 LYS A C 1
ATOM 1449 O O . LYS A 1 198 ? -0.145 8.484 -26.113 1.00 72.94 198 LYS A O 1
ATOM 1454 N N . TYR A 1 199 ? 0.635 6.790 -24.872 1.00 67.81 199 TYR A N 1
ATOM 1455 C CA . TYR A 1 199 ? -0.642 6.077 -24.825 1.00 67.81 199 TYR A CA 1
ATOM 1456 C C . TYR A 1 199 ? -1.751 6.852 -24.089 1.00 67.81 199 TYR A C 1
ATOM 1458 O O . TYR A 1 199 ? -2.925 6.611 -24.355 1.00 67.81 199 TYR A O 1
ATOM 1466 N N . GLN A 1 200 ? -1.412 7.778 -23.180 1.00 68.75 200 GLN A N 1
ATOM 1467 C CA . GLN A 1 200 ? -2.394 8.566 -22.419 1.00 68.75 200 GLN A CA 1
ATOM 1468 C C . GLN A 1 200 ? -2.576 9.992 -22.950 1.00 68.75 200 GLN A C 1
ATOM 1470 O O . GLN A 1 200 ? -3.457 10.705 -22.475 1.00 68.75 200 GLN A O 1
ATOM 1475 N N . GLU A 1 201 ? -1.776 10.421 -23.930 1.00 78.44 201 GLU A N 1
ATOM 1476 C CA . GLU A 1 201 ? -1.801 11.782 -24.481 1.00 78.44 201 GLU A CA 1
ATOM 1477 C C . GLU A 1 201 ? -3.198 12.192 -24.956 1.00 78.44 201 GLU A C 1
ATOM 1479 O O . GLU A 1 201 ? -3.733 13.217 -24.531 1.00 78.44 201 GLU A O 1
ATOM 1484 N N . SER A 1 202 ? -3.841 11.338 -25.756 1.00 81.44 202 SER A N 1
ATOM 1485 C CA . SER A 1 202 ? -5.186 11.604 -26.274 1.00 81.44 202 SER A CA 1
ATOM 1486 C C . SER A 1 202 ? -6.245 11.678 -25.168 1.00 81.44 202 SER A C 1
ATOM 1488 O O . SER A 1 202 ? -7.104 12.557 -25.214 1.00 81.44 202 SER A O 1
ATOM 1490 N N . ALA A 1 203 ? -6.175 10.804 -24.160 1.00 77.94 203 ALA A N 1
ATOM 1491 C CA . ALA A 1 203 ? -7.139 10.780 -23.060 1.00 77.94 203 ALA A CA 1
ATOM 1492 C C . ALA A 1 203 ? -7.022 12.030 -22.175 1.00 77.94 203 ALA A C 1
ATOM 1494 O O . ALA A 1 203 ? -8.024 12.677 -21.876 1.00 77.94 203 ALA A O 1
ATOM 1495 N N . VAL A 1 204 ? -5.794 12.408 -21.813 1.00 78.00 204 VAL A N 1
ATOM 1496 C CA . VAL A 1 204 ? -5.504 13.613 -21.024 1.00 78.00 204 VAL A CA 1
ATOM 1497 C C . VAL A 1 204 ? -5.907 14.871 -21.794 1.00 78.00 204 VAL A C 1
ATOM 1499 O O . VAL A 1 204 ? -6.610 15.721 -21.250 1.00 78.00 204 VAL A O 1
ATOM 1502 N N . SER A 1 205 ? -5.538 14.968 -23.075 1.00 84.25 205 SER A N 1
ATOM 1503 C CA . SER A 1 205 ? -5.931 16.088 -23.937 1.00 84.25 205 SER A CA 1
ATOM 1504 C C . SER A 1 205 ? -7.453 16.202 -24.059 1.00 84.25 205 SER A C 1
ATOM 1506 O O . SER A 1 205 ? -8.004 17.289 -23.902 1.00 84.25 205 SER A O 1
ATOM 1508 N N . SER A 1 206 ? -8.153 15.081 -24.261 1.00 83.75 206 SER A N 1
ATOM 1509 C CA . SER A 1 206 ? -9.616 15.049 -24.339 1.00 83.75 206 SER A CA 1
ATOM 1510 C C . SER A 1 206 ? -10.281 15.477 -23.029 1.00 83.75 206 SER A C 1
ATOM 1512 O O . SER A 1 206 ? -11.243 16.244 -23.066 1.00 83.75 206 SER A O 1
ATOM 1514 N N . TYR A 1 207 ? -9.765 15.044 -21.875 1.00 80.19 207 TYR A N 1
ATOM 1515 C CA . TYR A 1 207 ? -10.280 15.474 -20.576 1.00 80.19 207 TYR A CA 1
ATOM 1516 C C . TYR A 1 207 ? -10.159 16.990 -20.411 1.00 80.19 207 TYR A C 1
ATOM 1518 O O . TYR A 1 207 ? -11.164 17.650 -20.176 1.00 80.19 207 TYR A O 1
ATOM 1526 N N . PHE A 1 208 ? -8.972 17.568 -20.611 1.00 83.44 208 PHE A N 1
ATOM 1527 C CA . PHE A 1 208 ? -8.792 19.016 -20.457 1.00 83.44 208 PHE A CA 1
ATOM 1528 C C . PHE A 1 208 ? -9.500 19.828 -21.551 1.00 83.44 208 PHE A C 1
ATOM 1530 O O . PHE A 1 208 ? -9.909 20.953 -21.303 1.00 83.44 208 PHE A O 1
ATOM 1537 N N . ALA A 1 209 ? -9.745 19.273 -22.737 1.00 87.69 209 ALA A N 1
ATOM 1538 C CA . ALA A 1 209 ? -10.561 19.954 -23.742 1.00 87.69 209 ALA A CA 1
ATOM 1539 C C . ALA A 1 209 ? -12.039 20.094 -23.326 1.00 87.69 209 ALA A C 1
ATOM 1541 O O . ALA A 1 209 ? -12.693 21.057 -23.720 1.00 87.69 209 ALA A O 1
ATOM 1542 N N . ASN A 1 210 ? -12.571 19.144 -22.549 1.00 85.38 210 ASN A N 1
ATOM 1543 C CA . ASN A 1 210 ? -14.006 19.058 -22.246 1.00 85.38 210 ASN A CA 1
ATOM 1544 C C . ASN A 1 210 ? -14.359 19.358 -20.779 1.00 85.38 210 ASN A C 1
ATOM 1546 O O . ASN A 1 210 ? -15.498 19.713 -20.477 1.00 85.38 210 ASN A O 1
ATOM 1550 N N . HIS A 1 211 ? -13.402 19.195 -19.870 1.00 80.31 211 HIS A N 1
ATOM 1551 C CA . HIS A 1 211 ? -13.604 19.152 -18.422 1.00 80.31 211 HIS A CA 1
ATOM 1552 C C . HIS A 1 211 ? -12.450 19.822 -17.652 1.00 80.31 211 HIS A C 1
ATOM 1554 O O . HIS A 1 211 ? -12.164 19.425 -16.524 1.00 80.31 211 HIS A O 1
ATOM 1560 N N . ASP A 1 212 ? -11.762 20.817 -18.235 1.00 81.69 212 ASP A N 1
ATOM 1561 C CA . ASP A 1 212 ? -10.715 21.558 -17.512 1.00 81.69 212 ASP A CA 1
ATOM 1562 C C . ASP A 1 212 ? -11.308 22.223 -16.257 1.00 81.69 212 ASP A C 1
ATOM 1564 O O . ASP A 1 212 ? -12.205 23.064 -16.379 1.00 81.69 212 ASP A O 1
ATOM 1568 N N . PRO A 1 213 ? -10.819 21.893 -15.048 1.00 73.75 213 PRO A N 1
ATOM 1569 C CA . PRO A 1 213 ? -11.304 22.517 -13.824 1.00 73.75 213 PRO A CA 1
ATOM 1570 C C . PRO A 1 213 ? -10.816 23.968 -13.650 1.00 73.75 213 PRO A C 1
ATOM 1572 O O . PRO A 1 213 ? -11.214 24.637 -12.700 1.00 73.75 213 PRO A O 1
ATOM 1575 N N . GLY A 1 214 ? -9.937 24.470 -14.527 1.00 80.94 214 GLY A N 1
ATOM 1576 C CA . GLY A 1 214 ? -9.428 25.845 -14.500 1.00 80.94 214 GLY A CA 1
ATOM 1577 C C . GLY A 1 214 ? -8.371 26.110 -13.424 1.00 80.94 214 GLY A C 1
ATOM 1578 O O . GLY A 1 214 ? -7.933 27.246 -13.256 1.00 80.94 214 GLY A O 1
ATOM 1579 N N . TYR A 1 215 ? -7.944 25.079 -12.693 1.00 75.25 215 TYR A N 1
ATOM 1580 C CA . TYR A 1 215 ? -6.884 25.190 -11.696 1.00 75.25 215 TYR A CA 1
ATOM 1581 C C . TYR A 1 215 ? -5.528 25.476 -12.345 1.00 75.25 215 TYR A C 1
ATOM 1583 O O . TYR A 1 215 ? -5.182 24.892 -13.378 1.00 75.25 215 TYR A O 1
ATOM 1591 N N . ALA A 1 216 ? -4.733 26.325 -11.689 1.00 77.31 216 ALA A N 1
ATOM 1592 C CA . ALA A 1 216 ? -3.338 26.532 -12.047 1.00 77.31 216 ALA A CA 1
ATOM 1593 C C . ALA A 1 216 ? -2.575 25.201 -11.978 1.00 77.31 216 ALA A C 1
ATOM 1595 O O . ALA A 1 216 ? -2.759 24.413 -11.049 1.00 77.31 216 ALA A O 1
ATOM 1596 N N . TYR A 1 217 ? -1.714 24.943 -12.956 1.00 73.81 217 TYR A N 1
ATOM 1597 C CA . TYR A 1 217 ? -1.056 23.652 -13.126 1.00 73.81 217 TYR A CA 1
ATOM 1598 C C . TYR A 1 217 ? 0.397 23.810 -13.561 1.00 73.81 217 TYR A C 1
ATOM 1600 O O . TYR A 1 217 ? 0.796 24.859 -14.067 1.00 73.81 217 TYR A O 1
ATOM 1608 N N . TYR A 1 218 ? 1.168 22.740 -13.400 1.00 70.81 218 TYR A N 1
ATOM 1609 C CA . TYR A 1 218 ? 2.502 22.604 -13.974 1.00 70.81 218 TYR A CA 1
ATOM 1610 C C . TYR A 1 218 ? 2.597 21.334 -14.827 1.00 70.81 218 TYR A C 1
ATOM 1612 O O . TYR A 1 218 ? 1.759 20.437 -14.736 1.00 70.81 218 TYR A O 1
ATOM 1620 N N . GLU A 1 219 ? 3.638 21.242 -15.650 1.00 72.25 219 GLU A N 1
ATOM 1621 C CA . GLU A 1 219 ? 4.042 20.007 -16.322 1.00 72.25 219 GLU A CA 1
ATOM 1622 C C . GLU A 1 219 ? 5.466 19.687 -15.880 1.00 72.25 219 GLU A C 1
ATOM 1624 O O . GLU A 1 219 ? 6.380 20.492 -16.066 1.00 72.25 219 GLU A O 1
ATOM 1629 N N . ALA A 1 220 ? 5.655 18.544 -15.219 1.00 64.69 220 ALA A N 1
ATOM 1630 C CA . ALA A 1 220 ? 6.971 18.191 -14.698 1.00 64.69 220 ALA A CA 1
ATOM 1631 C C . ALA A 1 220 ? 7.965 17.958 -15.858 1.00 64.69 220 ALA A C 1
ATOM 1633 O O . ALA A 1 220 ? 7.643 17.219 -16.797 1.00 64.69 220 ALA A O 1
ATOM 1634 N N . PRO A 1 221 ? 9.173 18.543 -15.823 1.00 61.44 221 PRO A N 1
ATOM 1635 C CA . PRO A 1 221 ? 10.160 18.337 -16.876 1.00 61.44 221 PRO A CA 1
ATOM 1636 C C . PRO A 1 221 ? 10.651 16.881 -16.903 1.00 61.44 221 PRO A C 1
ATOM 1638 O O . PRO A 1 221 ? 10.670 16.189 -15.883 1.00 61.44 221 PRO A O 1
ATOM 1641 N N . SER A 1 222 ? 11.062 16.409 -18.082 1.00 59.97 222 SER A N 1
ATOM 1642 C CA . SER A 1 222 ? 11.486 15.019 -18.334 1.00 59.97 222 SER A CA 1
ATOM 1643 C C . SER A 1 222 ? 12.658 14.542 -17.471 1.00 59.97 222 SER A C 1
ATOM 1645 O O . SER A 1 222 ? 12.784 13.349 -17.200 1.00 59.97 222 SER A O 1
ATOM 1647 N N . ASN A 1 223 ? 13.494 15.470 -17.001 1.00 55.44 223 ASN A N 1
ATOM 1648 C CA . ASN A 1 223 ? 14.630 15.203 -16.120 1.00 55.44 223 ASN A CA 1
ATOM 1649 C C . ASN A 1 223 ? 14.258 15.145 -14.626 1.00 55.44 223 ASN A C 1
ATOM 1651 O O . ASN A 1 223 ? 15.158 15.123 -13.792 1.00 55.44 223 ASN A O 1
ATOM 1655 N N . GLY A 1 224 ? 12.964 15.212 -14.277 1.00 53.69 224 GLY A N 1
ATOM 1656 C CA . GLY A 1 224 ? 12.484 15.210 -12.888 1.00 53.69 224 GLY A CA 1
ATOM 1657 C C . GLY A 1 224 ? 12.926 16.422 -12.057 1.00 53.69 224 GLY A C 1
ATOM 1658 O O . GLY A 1 224 ? 12.612 16.507 -10.873 1.00 53.69 224 GLY A O 1
ATOM 1659 N N . SER A 1 225 ? 13.647 17.372 -12.658 1.00 57.31 225 SER A N 1
ATOM 1660 C CA . SER A 1 225 ? 14.272 18.481 -11.954 1.00 57.31 225 SER A CA 1
ATOM 1661 C C . SER A 1 225 ? 13.405 19.724 -12.042 1.00 57.31 225 SER A C 1
ATOM 1663 O O . SER A 1 225 ? 13.438 20.481 -13.013 1.00 57.31 225 SER A O 1
ATOM 1665 N N . PHE A 1 226 ? 12.657 19.970 -10.973 1.00 57.47 226 PHE A N 1
ATOM 1666 C CA . PHE A 1 226 ? 11.864 21.187 -10.804 1.00 57.47 226 PHE A CA 1
ATOM 1667 C C . PHE A 1 226 ? 12.721 22.435 -10.527 1.00 57.47 226 PHE A C 1
ATOM 1669 O O . PHE A 1 226 ? 12.187 23.542 -10.446 1.00 57.47 226 PHE A O 1
ATOM 1676 N N . SER A 1 227 ? 14.048 22.282 -10.404 1.00 49.50 227 SER A N 1
ATOM 1677 C CA . SER A 1 227 ? 14.971 23.366 -10.040 1.00 49.50 227 SER A CA 1
ATOM 1678 C C . SER A 1 227 ? 15.106 24.455 -11.108 1.00 49.50 227 SER A C 1
ATOM 1680 O O . SER A 1 227 ? 15.569 25.548 -10.792 1.00 49.50 227 SER A O 1
ATOM 1682 N N . ASN A 1 228 ? 14.668 24.190 -12.346 1.00 44.25 228 ASN A N 1
ATOM 1683 C CA . ASN A 1 228 ? 14.759 25.129 -13.469 1.00 44.25 228 ASN A CA 1
ATOM 1684 C C . ASN A 1 228 ? 13.388 25.609 -13.999 1.00 44.25 228 ASN A C 1
ATOM 1686 O O . ASN A 1 228 ? 13.323 26.291 -15.019 1.00 44.25 228 ASN A O 1
ATOM 1690 N N . THR A 1 229 ? 12.281 25.260 -13.330 1.00 48.78 229 THR A N 1
ATOM 1691 C CA . THR A 1 229 ? 10.895 25.554 -13.766 1.00 48.78 229 THR A CA 1
ATOM 1692 C C . THR A 1 229 ? 10.080 26.268 -12.683 1.00 48.78 229 THR A C 1
ATOM 1694 O O . THR A 1 229 ? 8.876 26.054 -12.533 1.00 48.78 229 THR A O 1
ATOM 1697 N N . THR A 1 230 ? 10.729 27.138 -11.910 1.00 49.94 230 THR A N 1
ATOM 1698 C CA . THR A 1 230 ? 10.185 27.741 -10.683 1.00 49.94 230 THR A CA 1
ATOM 1699 C C . THR A 1 230 ? 8.896 28.541 -10.909 1.00 49.94 230 THR A C 1
ATOM 1701 O O . THR A 1 230 ? 8.051 28.572 -10.026 1.00 49.94 230 THR A O 1
ATOM 1704 N N . ALA A 1 231 ? 8.671 29.143 -12.082 1.00 48.16 231 ALA A N 1
ATOM 1705 C CA . ALA A 1 231 ? 7.496 29.997 -12.313 1.00 48.16 231 ALA A CA 1
ATOM 1706 C C . ALA A 1 231 ? 6.166 29.219 -12.446 1.00 48.16 231 ALA A C 1
ATOM 1708 O O . ALA A 1 231 ? 5.141 29.662 -11.931 1.00 48.16 231 ALA A O 1
ATOM 1709 N N . GLY A 1 232 ? 6.177 28.053 -13.104 1.00 51.75 232 GLY A N 1
ATOM 1710 C CA . GLY A 1 232 ? 4.985 27.205 -13.265 1.00 51.75 232 GLY A CA 1
ATOM 1711 C C . GLY A 1 232 ? 4.738 26.283 -12.069 1.00 51.75 232 GLY A C 1
ATOM 1712 O O . GLY A 1 232 ? 3.599 26.045 -11.693 1.00 51.75 232 GLY A O 1
ATOM 1713 N N . VAL A 1 233 ? 5.808 25.815 -11.419 1.00 54.38 233 VAL A N 1
ATOM 1714 C CA . VAL A 1 233 ? 5.731 24.902 -10.262 1.00 54.38 233 VAL A CA 1
ATOM 1715 C C . VAL A 1 233 ? 5.300 25.622 -8.981 1.00 54.38 233 VAL A C 1
ATOM 1717 O O . VAL A 1 233 ? 4.625 25.030 -8.152 1.00 54.38 233 VAL A O 1
ATOM 1720 N N . THR A 1 234 ? 5.651 26.903 -8.810 1.00 56.53 234 THR A N 1
ATOM 1721 C CA . THR A 1 234 ? 5.239 27.685 -7.623 1.00 56.53 234 THR A CA 1
ATOM 1722 C C . THR A 1 234 ? 3.788 28.151 -7.666 1.00 56.53 234 THR A C 1
ATOM 1724 O O . THR A 1 234 ? 3.244 28.538 -6.636 1.00 56.53 234 THR A O 1
ATOM 1727 N N . THR A 1 235 ? 3.167 28.139 -8.847 1.00 60.94 235 THR A N 1
ATOM 1728 C CA . THR A 1 235 ? 1.786 28.596 -9.051 1.00 60.94 235 THR A CA 1
ATOM 1729 C C . THR A 1 235 ? 0.827 27.452 -9.364 1.00 60.94 235 THR A C 1
ATOM 1731 O O . THR A 1 235 ? -0.360 27.560 -9.066 1.00 60.94 235 THR A O 1
ATOM 1734 N N . GLY A 1 236 ? 1.320 26.354 -9.942 1.00 62.94 236 GLY A N 1
ATOM 1735 C CA . GLY A 1 236 ? 0.532 25.171 -10.246 1.00 62.94 236 GLY A CA 1
ATOM 1736 C C . GLY A 1 236 ? 0.291 24.290 -9.025 1.00 62.94 236 GLY A C 1
ATOM 1737 O O . GLY A 1 236 ? 1.227 23.948 -8.312 1.00 62.94 236 GLY A O 1
ATOM 1738 N N . ILE A 1 237 ? -0.956 23.869 -8.822 1.00 61.34 237 ILE A N 1
ATOM 1739 C CA . ILE A 1 237 ? -1.342 23.013 -7.688 1.00 61.34 237 ILE A CA 1
ATOM 1740 C C . ILE A 1 237 ? -1.381 21.518 -8.049 1.00 61.34 237 ILE A C 1
ATOM 1742 O O . ILE A 1 237 ? -1.615 20.689 -7.179 1.00 61.34 237 ILE A O 1
ATOM 1746 N N . TYR A 1 238 ? -1.151 21.158 -9.320 1.00 64.75 238 TYR A N 1
ATOM 1747 C CA . TYR A 1 238 ? -1.085 19.767 -9.792 1.00 64.75 238 TYR A CA 1
ATOM 1748 C C . TYR A 1 238 ? -0.293 19.623 -11.104 1.00 64.75 238 TYR A C 1
ATOM 1750 O O . TYR A 1 238 ? -0.154 20.582 -11.873 1.00 64.75 238 TYR A O 1
ATOM 1758 N N . ASN A 1 239 ? 0.190 18.403 -11.378 1.00 71.56 239 ASN A N 1
ATOM 1759 C CA . ASN A 1 239 ? 0.844 18.045 -12.639 1.00 71.56 239 ASN A CA 1
ATOM 1760 C C . ASN A 1 239 ? -0.194 17.667 -13.710 1.00 71.56 239 ASN A C 1
ATOM 1762 O O . ASN A 1 239 ? -0.823 16.608 -13.629 1.00 71.56 239 ASN A O 1
ATOM 1766 N N . ARG A 1 240 ? -0.347 18.493 -14.749 1.00 75.19 240 ARG A N 1
ATOM 1767 C CA . ARG A 1 240 ? -1.349 18.288 -15.810 1.00 75.19 240 ARG A CA 1
ATOM 1768 C C . ARG A 1 240 ? -0.998 17.156 -16.779 1.00 75.19 240 ARG A C 1
ATOM 1770 O O . ARG A 1 240 ? -1.891 16.601 -17.412 1.00 75.19 240 ARG A O 1
ATOM 1777 N N . ALA A 1 241 ? 0.267 16.742 -16.833 1.00 70.50 241 ALA A N 1
ATOM 1778 C CA . ALA A 1 241 ? 0.732 15.665 -17.708 1.00 70.50 241 ALA A CA 1
ATOM 1779 C C . ALA A 1 241 ? 0.231 14.259 -17.301 1.00 70.50 241 ALA A C 1
ATOM 1781 O O . ALA A 1 241 ? 0.587 13.277 -17.956 1.00 70.50 241 ALA A O 1
ATOM 1782 N N . GLY A 1 242 ? -0.557 14.149 -16.219 1.00 58.16 242 GLY A N 1
ATOM 1783 C CA . GLY A 1 242 ? -1.197 12.908 -15.776 1.00 58.16 242 GLY A CA 1
ATOM 1784 C C . GLY A 1 242 ? -0.181 11.845 -15.376 1.00 58.16 242 GLY A C 1
ATOM 1785 O O . GLY A 1 242 ? -0.021 10.850 -16.073 1.00 58.16 242 GLY A O 1
ATOM 1786 N N . ARG A 1 243 ? 0.555 12.061 -14.283 1.00 66.06 243 ARG A N 1
ATOM 1787 C CA . ARG A 1 243 ? 1.630 11.151 -13.858 1.00 66.06 243 ARG A CA 1
ATOM 1788 C C . ARG A 1 243 ? 1.362 10.625 -12.459 1.00 66.06 243 ARG A C 1
ATOM 1790 O O . ARG A 1 243 ? 1.169 11.418 -11.546 1.00 66.06 243 ARG A O 1
ATOM 1797 N N . ALA A 1 244 ? 1.415 9.309 -12.309 1.00 59.50 244 ALA A N 1
ATOM 1798 C CA . ALA A 1 244 ? 1.476 8.636 -11.024 1.00 59.50 244 ALA A CA 1
ATOM 1799 C C . ALA A 1 244 ? 2.318 7.363 -11.200 1.00 59.50 244 ALA A C 1
ATOM 1801 O O . ALA A 1 244 ? 2.115 6.609 -12.152 1.00 59.50 244 ALA A O 1
ATOM 1802 N N . HIS A 1 245 ? 3.321 7.183 -10.350 1.00 61.00 245 HIS A N 1
ATOM 1803 C CA . HIS A 1 245 ? 4.175 5.998 -10.275 1.00 61.00 245 HIS A CA 1
ATOM 1804 C C . HIS A 1 245 ? 4.559 5.777 -8.810 1.00 61.00 245 HIS A C 1
ATOM 1806 O O . HIS A 1 245 ? 4.304 6.645 -7.977 1.00 61.00 245 HIS A O 1
ATOM 1812 N N . GLY A 1 246 ? 5.120 4.607 -8.522 1.00 65.19 246 GLY A N 1
ATOM 1813 C CA . GLY A 1 246 ? 5.571 4.256 -7.184 1.00 65.19 246 GLY A CA 1
ATOM 1814 C C . GLY A 1 246 ? 4.763 3.148 -6.543 1.00 65.19 246 GLY A C 1
ATOM 1815 O O . GLY A 1 246 ? 3.674 2.777 -6.990 1.00 65.19 246 GLY A O 1
ATOM 1816 N N . THR A 1 247 ? 5.338 2.592 -5.483 1.00 67.38 247 THR A N 1
ATOM 1817 C CA . THR A 1 247 ? 4.697 1.521 -4.710 1.00 67.38 247 THR A CA 1
ATOM 1818 C C . THR A 1 247 ? 3.390 1.993 -4.075 1.00 67.38 247 THR A C 1
ATOM 1820 O O . THR A 1 247 ? 2.454 1.201 -3.984 1.00 67.38 247 THR A O 1
ATOM 1823 N N . SER A 1 248 ? 3.285 3.279 -3.731 1.00 72.50 248 SER A N 1
ATOM 1824 C CA . SER A 1 248 ? 2.058 3.955 -3.300 1.00 72.50 248 SER A CA 1
ATOM 1825 C C . SER A 1 248 ? 0.835 3.713 -4.179 1.00 72.50 248 SER A C 1
ATOM 1827 O O . SER A 1 248 ? -0.271 3.657 -3.671 1.00 72.50 248 SER A O 1
ATOM 1829 N N . LEU A 1 249 ? 0.991 3.493 -5.491 1.00 76.25 249 LEU A N 1
ATOM 1830 C CA . LEU A 1 249 ? -0.153 3.106 -6.330 1.00 76.25 249 LEU A CA 1
ATOM 1831 C C . LEU A 1 249 ? -0.511 1.626 -6.206 1.00 76.25 249 LEU A C 1
ATOM 1833 O O . LEU A 1 249 ? -1.653 1.238 -6.431 1.00 76.25 249 LEU A O 1
ATOM 1837 N N . ALA A 1 250 ? 0.458 0.775 -5.885 1.00 82.19 250 ALA A N 1
ATOM 1838 C CA . ALA A 1 250 ? 0.265 -0.664 -5.830 1.00 82.19 250 ALA A CA 1
ATOM 1839 C C . ALA A 1 250 ? -0.430 -1.111 -4.531 1.00 82.19 250 ALA A C 1
ATOM 1841 O O . ALA A 1 250 ? -1.250 -2.031 -4.584 1.00 82.19 250 ALA A O 1
ATOM 1842 N N . ALA A 1 251 ? -0.168 -0.462 -3.389 1.00 84.69 251 ALA A N 1
ATOM 1843 C CA . ALA A 1 251 ? -0.845 -0.771 -2.122 1.00 84.69 251 ALA A CA 1
ATOM 1844 C C . ALA A 1 251 ? -2.382 -0.642 -2.174 1.00 84.69 251 ALA A C 1
ATOM 1846 O O . ALA A 1 251 ? -3.055 -1.632 -1.863 1.00 84.69 251 ALA A O 1
ATOM 1847 N N . PRO A 1 252 ? -2.972 0.493 -2.605 1.00 86.81 252 PRO A N 1
ATOM 1848 C CA . PRO A 1 252 ? -4.421 0.650 -2.716 1.00 86.81 252 PRO A CA 1
ATOM 1849 C C . PRO A 1 252 ? -5.040 -0.278 -3.772 1.00 86.81 252 PRO A C 1
ATOM 1851 O O . PRO A 1 252 ? -6.183 -0.708 -3.604 1.00 86.81 252 PRO A O 1
ATOM 1854 N N . ILE A 1 253 ? -4.301 -0.670 -4.821 1.00 88.94 253 ILE A N 1
ATOM 1855 C CA . ILE A 1 253 ? -4.756 -1.715 -5.758 1.00 88.94 253 ILE A CA 1
ATOM 1856 C C . ILE A 1 253 ? -4.884 -3.049 -5.020 1.00 88.94 253 ILE A C 1
ATOM 1858 O O . ILE A 1 253 ? -5.955 -3.655 -5.014 1.00 88.94 253 ILE A O 1
ATOM 1862 N N . TRP A 1 254 ? -3.812 -3.506 -4.373 1.00 91.88 254 TRP A N 1
ATOM 1863 C CA . TRP A 1 254 ? -3.789 -4.780 -3.655 1.00 91.88 254 TRP A CA 1
ATOM 1864 C C . TRP A 1 254 ? -4.837 -4.850 -2.548 1.00 91.88 254 TRP A C 1
ATOM 1866 O O . TRP A 1 254 ? -5.570 -5.838 -2.461 1.00 91.88 254 TRP A O 1
ATOM 1876 N N . SER A 1 255 ? -4.943 -3.807 -1.724 1.00 91.94 255 SER A N 1
ATOM 1877 C CA . SER A 1 255 ? -5.925 -3.760 -0.642 1.00 91.94 255 SER A CA 1
ATOM 1878 C C . SER A 1 255 ? -7.358 -3.788 -1.180 1.00 91.94 255 SER A C 1
ATOM 1880 O O . SER A 1 255 ? -8.187 -4.530 -0.650 1.00 91.94 255 SER A O 1
ATOM 1882 N N . SER A 1 256 ? -7.633 -3.097 -2.292 1.00 92.94 256 SER A N 1
ATOM 1883 C CA . SER A 1 256 ? -8.931 -3.146 -2.974 1.00 92.94 256 SER A CA 1
ATOM 1884 C C . SER A 1 256 ? -9.252 -4.540 -3.515 1.00 92.94 256 SER A C 1
ATOM 1886 O O . SER A 1 256 ? -10.361 -5.030 -3.310 1.00 92.94 256 SER A O 1
ATOM 1888 N N . LEU A 1 257 ? -8.295 -5.230 -4.149 1.00 94.50 257 LEU A N 1
ATOM 1889 C CA . LEU A 1 257 ? -8.503 -6.606 -4.625 1.00 94.50 257 LEU A CA 1
ATOM 1890 C C . LEU A 1 257 ? -8.851 -7.554 -3.469 1.00 94.50 257 LEU A C 1
ATOM 1892 O O . LEU A 1 257 ? -9.790 -8.343 -3.581 1.00 94.50 257 LEU A O 1
ATOM 1896 N N . LEU A 1 258 ? -8.138 -7.457 -2.343 1.00 94.88 258 LEU A N 1
ATOM 1897 C CA . LEU A 1 258 ? -8.421 -8.261 -1.151 1.00 94.88 258 LEU A CA 1
ATOM 1898 C C . LEU A 1 258 ? -9.781 -7.908 -0.531 1.00 94.88 258 LEU A C 1
ATOM 1900 O O . LEU A 1 258 ? -10.526 -8.811 -0.147 1.00 94.88 258 LEU A O 1
ATOM 1904 N N . ALA A 1 259 ? -10.143 -6.623 -0.484 1.00 93.44 259 ALA A N 1
ATOM 1905 C CA . ALA A 1 259 ? -11.439 -6.166 0.010 1.00 93.44 259 ALA A CA 1
ATOM 1906 C C . ALA A 1 259 ? -12.597 -6.704 -0.847 1.00 93.44 259 ALA A C 1
ATOM 1908 O O . ALA A 1 259 ? -13.586 -7.194 -0.299 1.00 93.44 259 ALA A O 1
ATOM 1909 N N . ILE A 1 260 ? -12.450 -6.711 -2.178 1.00 95.12 260 ILE A N 1
ATOM 1910 C CA . ILE A 1 260 ? -13.429 -7.314 -3.097 1.00 95.12 260 ILE A CA 1
ATOM 1911 C C . ILE A 1 260 ? -13.612 -8.800 -2.781 1.00 95.12 260 ILE A C 1
ATOM 1913 O O . ILE A 1 260 ? -14.745 -9.269 -2.667 1.00 95.12 260 ILE A O 1
ATOM 1917 N N . ILE A 1 261 ? -12.524 -9.551 -2.590 1.00 96.12 261 ILE A N 1
ATOM 1918 C CA . ILE A 1 261 ? -12.627 -10.986 -2.290 1.00 96.12 261 ILE A CA 1
ATOM 1919 C C . ILE A 1 261 ? -13.259 -11.208 -0.906 1.00 96.12 261 ILE A C 1
ATOM 1921 O O . ILE A 1 261 ? -14.107 -12.088 -0.753 1.00 96.12 261 ILE A O 1
ATOM 1925 N N . ASN A 1 262 ? -12.923 -10.397 0.101 1.00 94.56 262 ASN A N 1
ATOM 1926 C CA . ASN A 1 262 ? -13.584 -10.440 1.409 1.00 94.56 262 ASN A CA 1
ATOM 1927 C C . ASN A 1 262 ? -15.091 -10.156 1.301 1.00 94.56 262 ASN A C 1
ATOM 1929 O O . ASN A 1 262 ? -15.888 -10.859 1.925 1.00 94.56 262 ASN A O 1
ATOM 1933 N N . GLN A 1 263 ? -15.503 -9.200 0.466 1.00 93.31 263 GLN A N 1
ATOM 1934 C CA . GLN A 1 263 ? -16.918 -8.934 0.197 1.00 93.31 263 GLN A CA 1
ATOM 1935 C C . GLN A 1 263 ? -17.608 -10.135 -0.466 1.00 93.31 263 GLN A C 1
ATOM 1937 O O . GLN A 1 263 ? -18.720 -10.507 -0.089 1.00 93.31 263 GLN A O 1
ATOM 1942 N N . GLN A 1 264 ? -16.958 -10.787 -1.429 1.00 95.38 264 GLN A N 1
ATOM 1943 C CA . GLN A 1 264 ? -17.500 -11.991 -2.063 1.00 95.38 264 GLN A CA 1
ATOM 1944 C C . GLN A 1 264 ? -17.623 -13.157 -1.079 1.00 95.38 264 GLN A C 1
ATOM 1946 O O . GLN A 1 264 ? -18.635 -13.858 -1.080 1.00 95.38 264 GLN A O 1
ATOM 1951 N N . ARG A 1 265 ? -16.637 -13.340 -0.194 1.00 96.06 265 ARG A N 1
ATOM 1952 C CA . ARG A 1 265 ? -16.704 -14.327 0.892 1.00 96.06 265 ARG A CA 1
ATOM 1953 C C . ARG A 1 265 ? -17.926 -14.085 1.769 1.00 96.06 265 ARG A C 1
ATOM 1955 O O . ARG A 1 265 ? -18.712 -15.016 1.954 1.00 96.06 265 ARG A O 1
ATOM 1962 N N . GLN A 1 266 ? -18.149 -12.844 2.197 1.00 94.38 266 GLN A N 1
ATOM 1963 C CA . GLN A 1 266 ? -19.334 -12.463 2.973 1.00 94.38 266 GLN A CA 1
ATOM 1964 C C . GLN A 1 266 ? -20.639 -12.778 2.231 1.00 94.38 266 GLN A C 1
ATOM 1966 O O . GLN A 1 266 ? -21.543 -13.375 2.813 1.00 94.38 266 GLN A O 1
ATOM 1971 N N . ASN A 1 267 ? -20.717 -12.487 0.928 1.00 94.50 267 ASN A N 1
ATOM 1972 C CA . ASN A 1 267 ? -21.891 -12.802 0.100 1.00 94.50 267 ASN A CA 1
ATOM 1973 C C . ASN A 1 267 ? -22.173 -14.314 -0.001 1.00 94.50 267 ASN A C 1
ATOM 1975 O O . ASN A 1 267 ? -23.299 -14.717 -0.283 1.00 94.50 267 ASN A O 1
ATOM 1979 N N . THR A 1 268 ? -21.164 -15.152 0.245 1.00 94.88 268 THR A N 1
ATOM 1980 C CA . THR A 1 268 ? -21.283 -16.620 0.298 1.00 94.88 268 THR A CA 1
ATOM 1981 C C . THR A 1 268 ? -21.387 -17.179 1.722 1.00 94.88 268 THR A C 1
ATOM 1983 O O . THR A 1 268 ? -21.292 -18.389 1.916 1.00 94.88 268 THR A O 1
ATOM 1986 N N . GLY A 1 269 ? -21.591 -16.322 2.728 1.00 95.44 269 GLY A N 1
ATOM 1987 C CA . GLY A 1 269 ? -21.744 -16.721 4.131 1.00 95.44 269 GLY A CA 1
ATOM 1988 C C . GLY A 1 269 ? -20.434 -17.061 4.848 1.00 95.44 269 GLY A C 1
ATOM 1989 O O . GLY A 1 269 ? -20.473 -17.648 5.928 1.00 95.44 269 GLY A O 1
ATOM 1990 N N . LYS A 1 270 ? -19.280 -16.710 4.270 1.00 95.62 270 LYS A N 1
ATOM 1991 C CA . LYS A 1 270 ? -17.958 -16.898 4.883 1.00 95.62 270 LYS A CA 1
ATOM 1992 C C . LYS A 1 270 ? -17.490 -15.635 5.605 1.00 95.62 270 LYS A C 1
ATOM 1994 O O . LYS A 1 270 ? -17.812 -14.520 5.202 1.00 95.62 270 LYS A O 1
ATOM 1999 N N . GLY A 1 271 ? -16.676 -15.815 6.646 1.00 92.50 271 GLY A N 1
ATOM 2000 C CA . GLY A 1 271 ? -15.979 -14.708 7.306 1.00 92.50 271 GLY A CA 1
ATOM 2001 C C . GLY A 1 271 ? -14.850 -14.125 6.442 1.00 92.50 271 GLY A C 1
ATOM 2002 O O . GLY A 1 271 ? -14.383 -14.793 5.506 1.00 92.50 271 GLY A O 1
ATOM 2003 N N . PRO A 1 272 ? -14.383 -12.899 6.743 1.00 91.56 272 PRO A N 1
ATOM 2004 C CA . PRO A 1 272 ? -13.210 -12.339 6.081 1.00 91.56 272 PRO A CA 1
ATOM 2005 C C . PRO A 1 272 ? -11.962 -13.175 6.397 1.00 91.56 272 PRO A C 1
ATOM 2007 O O . PRO A 1 272 ? -11.870 -13.787 7.463 1.00 91.56 272 PRO A O 1
ATOM 2010 N N . PHE A 1 273 ? -10.999 -13.209 5.480 1.00 89.81 273 PHE A N 1
ATOM 2011 C CA . PHE A 1 273 ? -9.653 -13.686 5.803 1.00 89.81 273 PHE A CA 1
ATOM 2012 C C . PHE A 1 273 ? -8.832 -12.557 6.441 1.00 89.81 273 PHE A C 1
ATOM 2014 O O . PHE A 1 273 ? -9.070 -11.380 6.175 1.00 89.81 273 PHE A O 1
ATOM 2021 N N . GLY A 1 274 ? -7.875 -12.940 7.289 1.00 87.44 274 GLY A N 1
ATOM 2022 C CA . GLY A 1 274 ? -6.892 -12.041 7.897 1.00 87.44 274 GLY A CA 1
ATOM 2023 C C . GLY A 1 274 ? -5.541 -12.162 7.197 1.00 87.44 274 GLY A C 1
ATOM 2024 O O . GLY A 1 274 ? -5.427 -11.867 6.013 1.00 87.44 274 GLY A O 1
ATOM 2025 N N . PHE A 1 275 ? -4.525 -12.639 7.920 1.00 88.94 275 PHE A N 1
ATOM 2026 C CA . PHE A 1 275 ? -3.156 -12.789 7.419 1.00 88.94 275 PHE A CA 1
ATOM 2027 C C . PHE A 1 275 ? -3.069 -13.516 6.070 1.00 88.94 275 PHE A C 1
ATOM 2029 O O . PHE A 1 275 ? -3.347 -14.713 5.980 1.00 88.94 275 PHE A O 1
ATOM 2036 N N . VAL A 1 276 ? -2.626 -12.809 5.029 1.00 93.06 276 VAL A N 1
ATOM 2037 C CA . VAL A 1 276 ? -2.577 -13.358 3.667 1.00 93.06 276 VAL A CA 1
ATOM 2038 C C . VAL A 1 276 ? -1.220 -13.944 3.292 1.00 93.06 276 VAL A C 1
ATOM 2040 O O . VAL A 1 276 ? -1.179 -14.828 2.440 1.00 93.06 276 VAL A O 1
ATOM 2043 N N . ASN A 1 277 ? -0.119 -13.513 3.924 1.00 89.94 277 ASN A N 1
ATOM 2044 C CA . ASN A 1 277 ? 1.233 -13.840 3.455 1.00 89.94 277 ASN A CA 1
ATOM 2045 C C . ASN A 1 277 ? 1.435 -15.358 3.339 1.00 89.94 277 ASN A C 1
ATOM 2047 O O . ASN A 1 277 ? 1.808 -15.831 2.271 1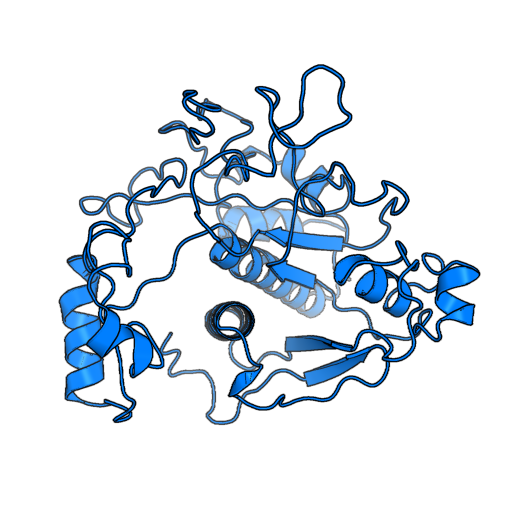.00 89.94 277 ASN A O 1
ATOM 2051 N N . ALA A 1 278 ? 1.111 -16.138 4.376 1.00 93.50 278 ALA A N 1
ATOM 2052 C CA . ALA A 1 278 ? 1.276 -17.596 4.341 1.00 93.50 278 ALA A CA 1
ATOM 2053 C C . ALA A 1 278 ? 0.566 -18.245 3.135 1.00 93.50 278 ALA A C 1
ATOM 2055 O O . ALA A 1 278 ? 1.187 -18.994 2.384 1.00 93.50 278 ALA A O 1
ATOM 2056 N N . VAL A 1 279 ? -0.693 -17.871 2.886 1.00 95.69 279 VAL A N 1
ATOM 2057 C CA . VAL A 1 279 ? -1.474 -18.367 1.741 1.00 95.69 279 VAL A CA 1
ATOM 2058 C C . VAL A 1 279 ? -0.814 -17.970 0.418 1.00 95.69 279 VAL A C 1
ATOM 2060 O O . VAL A 1 279 ? -0.682 -18.793 -0.484 1.00 95.69 279 VAL A O 1
ATOM 2063 N N . LEU A 1 280 ? -0.351 -16.727 0.283 1.00 95.00 280 LEU A N 1
ATOM 2064 C CA . LEU A 1 280 ? 0.301 -16.268 -0.948 1.00 95.00 280 LEU A CA 1
ATOM 2065 C C . LEU A 1 280 ? 1.584 -17.062 -1.250 1.00 95.00 280 LEU A C 1
ATOM 2067 O O . LEU A 1 280 ? 1.789 -17.476 -2.393 1.00 95.00 280 LEU A O 1
ATOM 2071 N N . TYR A 1 281 ? 2.410 -17.333 -0.235 1.00 95.50 281 TYR A N 1
ATOM 2072 C CA . TYR A 1 281 ? 3.643 -18.117 -0.387 1.00 95.50 281 TYR A CA 1
ATOM 2073 C C . TYR A 1 281 ? 3.386 -19.616 -0.625 1.00 95.50 281 TYR A C 1
ATOM 2075 O O . TYR A 1 281 ? 4.191 -20.267 -1.289 1.00 95.50 281 TYR A O 1
ATOM 2083 N N . GLU A 1 282 ? 2.263 -20.170 -0.166 1.00 97.25 282 GLU A N 1
ATOM 2084 C CA . GLU A 1 282 ? 1.842 -21.542 -0.500 1.00 97.25 282 GLU A CA 1
ATOM 2085 C C . GLU A 1 282 ? 1.303 -21.665 -1.938 1.00 97.25 282 GLU A C 1
ATOM 2087 O O . GLU A 1 282 ? 1.357 -22.738 -2.547 1.00 97.25 282 GLU A O 1
ATOM 2092 N N . HIS A 1 283 ? 0.827 -20.560 -2.517 1.00 96.81 283 HIS A N 1
ATOM 2093 C CA . HIS A 1 283 ? 0.141 -20.523 -3.808 1.00 96.81 283 HIS A CA 1
ATOM 2094 C C . HIS A 1 283 ? 0.871 -19.687 -4.874 1.00 96.81 283 HIS A C 1
ATOM 2096 O O . HIS A 1 283 ? 0.236 -19.031 -5.691 1.00 96.81 283 HIS A O 1
ATOM 2102 N N . THR A 1 284 ? 2.202 -19.766 -4.962 1.00 95.94 284 THR A N 1
ATOM 2103 C CA . THR A 1 284 ? 3.032 -18.922 -5.860 1.00 95.94 284 THR A CA 1
ATOM 2104 C C . THR A 1 284 ? 2.659 -18.938 -7.352 1.00 95.94 284 THR A C 1
ATOM 2106 O O . THR A 1 284 ? 3.006 -18.021 -8.089 1.00 95.94 284 THR A O 1
ATOM 2109 N N . LYS A 1 285 ? 1.916 -19.947 -7.824 1.00 95.88 285 LYS A N 1
ATOM 2110 C CA . LYS A 1 285 ? 1.439 -20.048 -9.218 1.00 95.88 285 LYS A CA 1
ATOM 2111 C C . LYS A 1 285 ? 0.306 -19.079 -9.575 1.00 95.88 285 LYS A C 1
ATOM 2113 O O . LYS A 1 285 ? -0.066 -19.020 -10.743 1.00 95.88 285 LYS A O 1
ATOM 2118 N N . ILE A 1 286 ? -0.260 -18.365 -8.601 1.00 96.62 286 ILE A N 1
ATOM 2119 C CA . ILE A 1 286 ? -1.302 -17.349 -8.835 1.00 96.62 286 ILE A CA 1
ATOM 2120 C C . ILE A 1 286 ? -0.725 -15.985 -9.232 1.00 96.62 286 ILE A C 1
ATOM 2122 O O . ILE A 1 286 ? -1.472 -15.017 -9.348 1.00 96.62 286 ILE A O 1
ATOM 2126 N N . PHE A 1 287 ? 0.590 -15.895 -9.425 1.00 96.19 287 PHE A N 1
ATOM 2127 C CA . PHE A 1 287 ? 1.283 -14.663 -9.769 1.00 96.19 287 PHE A CA 1
ATOM 2128 C C . PHE A 1 287 ? 1.848 -14.708 -11.187 1.00 96.19 287 PHE A C 1
ATOM 2130 O O . PHE A 1 287 ? 2.320 -15.745 -11.665 1.00 96.19 287 PHE A O 1
ATOM 2137 N N . HIS A 1 288 ? 1.851 -13.554 -11.842 1.00 95.56 288 HIS A N 1
ATOM 2138 C CA . HIS A 1 288 ? 2.715 -13.291 -12.979 1.00 95.56 288 HIS A CA 1
ATOM 2139 C C . HIS A 1 288 ? 4.117 -13.002 -12.444 1.00 95.56 288 HIS A C 1
ATOM 2141 O O . HIS A 1 288 ? 4.355 -11.999 -11.774 1.00 95.56 288 HIS A O 1
ATOM 2147 N N . ASN A 1 289 ? 5.041 -13.924 -12.703 1.00 94.69 289 ASN A N 1
ATOM 2148 C CA . ASN A 1 289 ? 6.406 -13.813 -12.218 1.00 94.69 289 ASN A CA 1
ATOM 2149 C C . ASN A 1 289 ? 7.202 -12.789 -13.034 1.00 94.69 289 ASN A C 1
ATOM 2151 O O . ASN A 1 289 ? 7.247 -12.876 -14.263 1.00 94.69 289 ASN A O 1
ATOM 2155 N N . ILE A 1 290 ? 7.850 -11.849 -12.348 1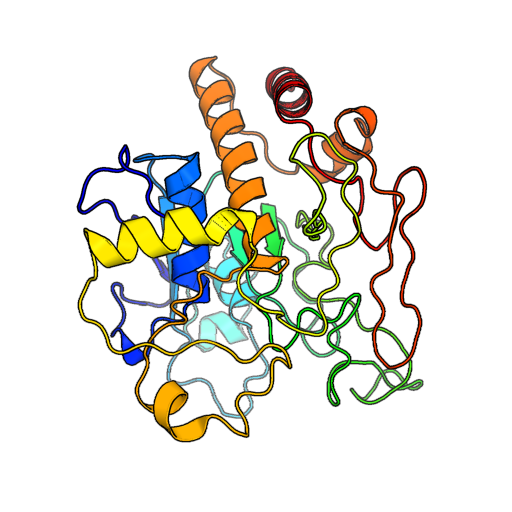.00 92.88 290 ILE A N 1
ATOM 2156 C CA . ILE A 1 290 ? 8.665 -10.817 -12.983 1.00 92.88 290 ILE A CA 1
ATOM 2157 C C . ILE A 1 290 ? 10.105 -11.304 -13.041 1.00 92.88 290 ILE A C 1
ATOM 2159 O O . ILE A 1 290 ? 10.676 -11.705 -12.039 1.00 92.88 290 ILE A O 1
ATOM 2163 N N . THR A 1 291 ? 10.709 -11.272 -14.227 1.00 94.75 291 THR A N 1
ATOM 2164 C CA . THR A 1 291 ? 12.090 -11.754 -14.426 1.00 94.75 291 THR A CA 1
ATOM 2165 C C . THR A 1 291 ? 12.980 -10.735 -15.128 1.00 94.75 291 THR A C 1
ATOM 2167 O O . THR A 1 291 ? 14.100 -11.060 -15.533 1.00 94.75 291 THR A O 1
ATOM 2170 N N . ASN A 1 292 ? 12.470 -9.520 -15.342 1.00 90.81 292 ASN A N 1
ATOM 2171 C CA . ASN A 1 292 ? 13.168 -8.455 -16.045 1.00 90.81 292 ASN A CA 1
ATOM 2172 C C . ASN A 1 292 ? 13.337 -7.217 -15.164 1.00 90.81 292 ASN A C 1
ATOM 2174 O O . ASN A 1 292 ? 12.418 -6.816 -14.456 1.00 90.81 292 ASN A O 1
ATOM 2178 N N . GLY A 1 293 ? 14.505 -6.587 -15.264 1.00 83.56 293 GLY A N 1
ATOM 2179 C CA . GLY A 1 293 ? 14.842 -5.381 -14.515 1.00 83.56 293 GLY A CA 1
ATOM 2180 C C . GLY A 1 293 ? 15.547 -5.628 -13.179 1.00 83.56 293 GLY A C 1
ATOM 2181 O O . GLY A 1 293 ? 15.830 -6.756 -12.764 1.00 83.56 293 GLY A O 1
ATOM 2182 N N . SER A 1 294 ? 15.878 -4.516 -12.538 1.00 76.94 294 SER A N 1
ATOM 2183 C CA . SER A 1 294 ? 16.520 -4.425 -11.231 1.00 76.94 294 SER A CA 1
ATOM 2184 C C . SER A 1 294 ? 16.081 -3.132 -10.555 1.00 76.94 294 SER A C 1
ATOM 2186 O O . SER A 1 294 ? 15.607 -2.221 -11.231 1.00 76.94 294 SER A O 1
ATOM 2188 N N . ASN A 1 295 ? 16.284 -3.021 -9.248 1.00 70.38 295 ASN A N 1
ATOM 2189 C CA . ASN A 1 295 ? 15.939 -1.839 -8.457 1.00 70.38 295 ASN A CA 1
ATOM 2190 C C . ASN A 1 295 ? 17.206 -1.135 -7.921 1.00 70.38 295 ASN A C 1
ATOM 2192 O O . ASN A 1 295 ? 17.474 -1.188 -6.728 1.00 70.38 295 ASN A O 1
ATOM 2196 N N . PRO A 1 296 ? 18.033 -0.509 -8.778 1.00 67.12 296 PRO A N 1
ATOM 2197 C CA . PRO A 1 296 ? 19.340 0.023 -8.388 1.00 67.12 296 PRO A CA 1
ATOM 2198 C C . PRO A 1 296 ? 19.250 1.255 -7.479 1.00 67.12 296 PRO A C 1
ATOM 2200 O O . PRO A 1 296 ? 18.585 2.216 -7.831 1.00 67.12 296 PRO A O 1
ATOM 2203 N N . GLY A 1 297 ? 20.013 1.267 -6.382 1.00 63.16 297 GLY A N 1
ATOM 2204 C CA . GLY A 1 297 ? 20.168 2.408 -5.468 1.00 63.16 297 GLY A CA 1
ATOM 2205 C C . GLY A 1 297 ? 21.627 2.610 -5.027 1.00 63.16 297 GLY A C 1
ATOM 2206 O O . GLY A 1 297 ? 22.446 1.693 -5.140 1.00 63.16 297 GLY A O 1
ATOM 2207 N N . TYR A 1 298 ? 21.975 3.812 -4.550 1.00 61.69 298 TYR A N 1
ATOM 2208 C CA . TYR A 1 298 ? 23.308 4.176 -4.020 1.00 61.69 298 TYR A CA 1
ATOM 2209 C C . TYR A 1 298 ? 24.509 3.833 -4.930 1.00 61.69 298 TYR A C 1
ATOM 2211 O O . TYR A 1 298 ? 25.535 3.320 -4.485 1.00 61.69 298 TYR A O 1
ATOM 2219 N N . GLY A 1 299 ? 24.378 4.038 -6.244 1.00 61.91 299 GLY A N 1
ATOM 2220 C CA . GLY A 1 299 ? 25.443 3.707 -7.205 1.00 61.91 299 GLY A CA 1
ATOM 2221 C C . GLY A 1 299 ? 25.696 2.203 -7.391 1.00 61.91 299 GLY A C 1
ATOM 2222 O O . GLY A 1 299 ? 26.671 1.813 -8.037 1.00 61.91 299 GLY A O 1
ATOM 2223 N N . THR A 1 300 ? 24.827 1.346 -6.853 1.00 65.56 300 THR A N 1
ATOM 2224 C CA . THR A 1 300 ? 24.853 -0.105 -7.065 1.00 65.56 300 THR A CA 1
ATOM 2225 C C . THR A 1 300 ? 23.835 -0.521 -8.132 1.00 65.56 300 THR A C 1
ATOM 2227 O O . THR A 1 300 ? 22.995 0.267 -8.560 1.00 65.56 300 THR A O 1
ATOM 2230 N N . ARG A 1 301 ? 23.872 -1.793 -8.549 1.00 68.50 301 ARG A N 1
ATOM 2231 C CA . ARG A 1 301 ? 22.840 -2.374 -9.426 1.00 68.50 301 ARG A CA 1
ATOM 2232 C C 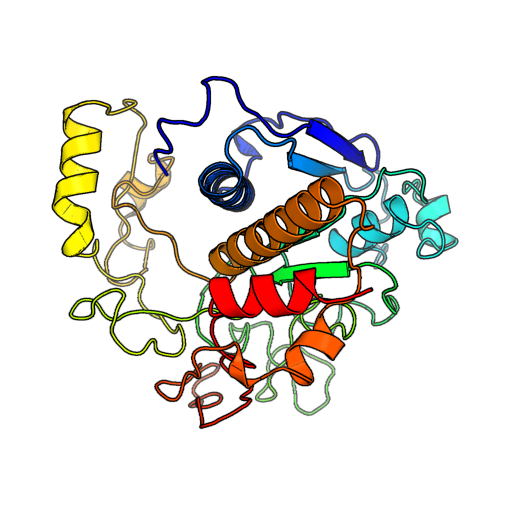. ARG A 1 301 ? 21.572 -2.814 -8.676 1.00 68.50 301 ARG A C 1
ATOM 2234 O O . ARG A 1 301 ? 20.637 -3.261 -9.331 1.00 68.50 301 ARG A O 1
ATOM 2241 N N . GLY A 1 302 ? 21.536 -2.690 -7.345 1.00 72.56 302 GLY A N 1
ATOM 2242 C CA . GLY A 1 302 ? 20.436 -3.192 -6.519 1.00 72.56 302 GLY A CA 1
ATOM 2243 C C . GLY A 1 302 ? 20.261 -4.706 -6.637 1.00 72.56 302 GLY A C 1
ATOM 2244 O O . GLY A 1 302 ? 21.209 -5.433 -6.961 1.00 72.56 302 GLY A O 1
ATOM 2245 N N . PHE A 1 303 ? 19.039 -5.177 -6.398 1.00 74.81 303 PHE A N 1
ATOM 2246 C CA . PHE A 1 303 ? 18.665 -6.564 -6.653 1.00 74.81 303 PHE A CA 1
ATOM 2247 C C . PHE A 1 303 ? 18.045 -6.715 -8.044 1.00 74.81 303 PHE A C 1
ATOM 2249 O O . PHE A 1 303 ? 17.551 -5.759 -8.640 1.00 74.81 303 PHE A O 1
ATOM 2256 N N . ARG A 1 304 ? 18.123 -7.926 -8.597 1.00 83.00 304 ARG A N 1
ATOM 2257 C CA . ARG A 1 304 ? 17.616 -8.248 -9.932 1.00 83.00 304 ARG A CA 1
ATOM 2258 C C . ARG A 1 304 ? 16.416 -9.175 -9.812 1.00 83.00 304 ARG A C 1
ATOM 2260 O O . ARG A 1 304 ? 16.484 -10.133 -9.044 1.00 83.00 304 ARG A O 1
ATOM 2267 N N . ALA A 1 305 ? 15.409 -8.950 -10.651 1.00 82.81 305 ALA A N 1
ATOM 2268 C CA . ALA A 1 305 ? 14.303 -9.882 -10.799 1.00 82.81 305 ALA A CA 1
ATOM 2269 C C . ALA A 1 305 ? 14.766 -11.226 -11.385 1.00 82.81 305 ALA A C 1
ATOM 2271 O O . ALA A 1 305 ? 15.582 -11.274 -12.320 1.00 82.81 305 ALA A O 1
ATOM 2272 N N . VAL A 1 306 ? 14.262 -12.329 -10.834 1.00 89.00 306 VAL A N 1
ATOM 2273 C CA . VAL A 1 306 ? 14.638 -13.700 -11.217 1.00 89.00 306 VAL A CA 1
ATOM 2274 C C . VAL A 1 306 ? 13.426 -14.634 -11.166 1.00 89.00 306 VAL A C 1
ATOM 2276 O O . VAL A 1 306 ? 12.454 -14.325 -10.489 1.00 89.00 306 VAL A O 1
ATOM 2279 N N . PRO A 1 307 ? 13.460 -15.798 -11.850 1.00 96.06 307 PRO A N 1
ATOM 2280 C CA . PRO A 1 307 ? 12.378 -16.769 -11.747 1.00 96.06 307 PRO A CA 1
ATOM 2281 C C . PRO A 1 307 ? 12.051 -17.155 -10.297 1.00 96.06 307 PRO A C 1
ATOM 2283 O O . PRO A 1 307 ? 12.924 -17.635 -9.572 1.00 96.06 307 PRO A O 1
ATOM 2286 N N . GLY A 1 308 ? 10.782 -17.020 -9.908 1.00 92.25 308 GLY A N 1
ATOM 2287 C CA . GLY A 1 308 ? 10.316 -17.266 -8.540 1.00 92.25 308 GLY A CA 1
ATOM 2288 C C . GLY A 1 308 ? 10.324 -16.009 -7.668 1.00 92.25 308 GLY A C 1
ATOM 2289 O O . GLY A 1 308 ? 10.069 -14.918 -8.157 1.00 92.25 308 GLY A O 1
ATOM 2290 N N . TRP A 1 309 ? 10.550 -16.167 -6.364 1.00 93.88 309 TRP A N 1
ATOM 2291 C CA . TRP A 1 309 ? 10.607 -15.017 -5.461 1.00 93.88 309 TRP A CA 1
ATOM 2292 C C . TRP A 1 309 ? 11.918 -14.243 -5.634 1.00 93.88 309 TRP A C 1
ATOM 2294 O O . TRP A 1 309 ? 12.992 -14.853 -5.672 1.00 93.88 309 TRP A O 1
ATOM 2304 N N . ASP A 1 310 ? 11.838 -12.915 -5.649 1.00 86.25 310 ASP A N 1
ATOM 2305 C CA . ASP A 1 310 ? 12.997 -12.025 -5.607 1.00 86.25 310 ASP A CA 1
ATOM 2306 C C . ASP A 1 310 ? 12.738 -10.772 -4.747 1.00 86.25 310 ASP A C 1
ATOM 2308 O O . ASP A 1 310 ? 11.590 -10.385 -4.539 1.00 86.25 310 ASP A O 1
ATOM 2312 N N . PRO A 1 311 ? 13.780 -10.101 -4.228 1.00 75.25 311 PRO A N 1
ATOM 2313 C CA . PRO A 1 311 ? 13.621 -8.913 -3.382 1.00 75.25 311 PRO A CA 1
ATOM 2314 C C . PRO A 1 311 ? 13.358 -7.618 -4.178 1.00 75.25 311 PRO A C 1
ATOM 2316 O O . PRO A 1 311 ? 13.437 -6.527 -3.615 1.00 75.25 311 PRO A O 1
ATOM 2319 N N . SER A 1 312 ? 13.087 -7.702 -5.485 1.00 76.75 312 SER A N 1
ATOM 2320 C CA . SER A 1 312 ? 12.693 -6.554 -6.310 1.00 76.75 312 SER A CA 1
ATOM 2321 C C . SER A 1 312 ? 11.178 -6.501 -6.527 1.00 76.75 312 SER A C 1
ATOM 2323 O O . SER A 1 312 ? 10.610 -5.413 -6.538 1.00 76.75 312 SER A O 1
ATOM 2325 N N . THR A 1 313 ? 10.521 -7.653 -6.681 1.00 81.75 313 THR A N 1
ATOM 2326 C CA . THR A 1 313 ? 9.082 -7.775 -6.990 1.00 81.75 313 THR A CA 1
ATOM 2327 C C . THR A 1 313 ? 8.346 -8.827 -6.159 1.00 81.75 313 THR A C 1
ATOM 2329 O O . THR A 1 313 ? 7.136 -9.009 -6.308 1.00 81.75 313 THR A O 1
ATOM 2332 N N . GLY A 1 314 ? 9.042 -9.520 -5.257 1.00 89.00 314 GLY A N 1
ATOM 2333 C CA . GLY A 1 314 ? 8.464 -10.562 -4.421 1.00 89.00 314 GLY A CA 1
ATOM 2334 C C . GLY A 1 314 ? 7.994 -11.745 -5.258 1.00 89.00 314 GLY A C 1
ATOM 2335 O O . GLY A 1 314 ? 8.753 -12.307 -6.040 1.00 89.00 314 GLY A O 1
ATOM 2336 N N . LEU A 1 315 ? 6.731 -12.138 -5.080 1.00 92.31 315 LEU A N 1
ATOM 2337 C CA . LEU A 1 315 ? 6.100 -13.200 -5.872 1.00 92.31 315 LEU A CA 1
ATOM 2338 C C . LEU A 1 315 ? 5.663 -12.724 -7.273 1.00 92.31 315 LEU A C 1
ATOM 2340 O O . LEU A 1 315 ? 5.347 -13.563 -8.118 1.00 92.31 315 LEU A O 1
ATOM 2344 N N . GLY A 1 316 ? 5.677 -11.410 -7.530 1.00 91.69 316 GLY A N 1
ATOM 2345 C CA . GLY A 1 316 ? 5.213 -10.774 -8.764 1.00 91.69 316 GLY A CA 1
ATOM 2346 C C . GLY A 1 316 ? 3.824 -10.141 -8.634 1.00 91.69 316 GLY A C 1
ATOM 2347 O O . GLY A 1 316 ? 3.363 -9.845 -7.529 1.00 91.69 316 GLY A O 1
ATOM 2348 N N . THR A 1 317 ? 3.136 -9.927 -9.759 1.00 93.69 317 THR A N 1
ATOM 2349 C CA . THR A 1 317 ? 1.788 -9.326 -9.773 1.00 93.69 317 THR A CA 1
ATOM 2350 C C . THR A 1 317 ? 0.696 -10.393 -9.698 1.00 93.69 317 THR A C 1
ATOM 2352 O O . THR A 1 317 ? 0.829 -11.467 -10.291 1.00 93.69 317 THR A O 1
ATOM 2355 N N . PRO A 1 318 ? -0.398 -10.167 -8.950 1.00 93.94 318 PRO A N 1
ATOM 2356 C CA . PRO A 1 318 ? -1.414 -11.192 -8.759 1.00 93.94 318 PRO A CA 1
ATOM 2357 C C . PRO A 1 318 ? -2.262 -11.370 -10.018 1.00 93.94 318 PRO A C 1
ATOM 2359 O O . PRO A 1 318 ? -2.826 -10.417 -10.556 1.00 93.94 318 PRO A O 1
ATOM 2362 N N . ASN A 1 319 ? -2.463 -12.616 -10.436 1.00 95.06 319 ASN A N 1
ATOM 2363 C CA . ASN A 1 319 ? -3.497 -12.951 -11.402 1.00 95.06 319 ASN A CA 1
ATOM 2364 C C . ASN A 1 319 ? -4.848 -13.045 -10.679 1.00 95.06 319 ASN A C 1
ATOM 2366 O O . ASN A 1 319 ? -5.165 -14.072 -10.068 1.00 95.06 319 ASN A O 1
ATOM 2370 N N . TYR A 1 320 ? -5.642 -11.972 -10.754 1.00 95.12 320 TYR A N 1
ATOM 2371 C CA . TYR A 1 320 ? -6.867 -11.818 -9.961 1.00 95.12 320 TYR A CA 1
ATOM 2372 C C . TYR A 1 320 ? -7.828 -13.024 -10.009 1.00 95.12 320 TYR A C 1
ATOM 2374 O O . TYR A 1 320 ? -8.170 -13.511 -8.935 1.00 95.12 320 TYR A O 1
ATOM 2382 N N . PRO A 1 321 ? -8.207 -13.595 -11.173 1.00 96.44 321 PRO A N 1
ATOM 2383 C CA . PRO A 1 321 ? -9.096 -14.763 -11.199 1.00 96.44 321 PRO A CA 1
ATOM 2384 C C . PRO A 1 321 ? -8.572 -15.970 -10.407 1.00 96.44 321 PRO A C 1
ATOM 2386 O O . PRO A 1 321 ? -9.336 -16.705 -9.780 1.00 96.44 321 PRO A O 1
ATOM 2389 N N . THR A 1 322 ? -7.257 -16.208 -10.429 1.00 97.62 322 THR A N 1
ATOM 2390 C CA . THR A 1 322 ? -6.661 -17.309 -9.656 1.00 97.62 322 THR A CA 1
ATOM 2391 C C . THR A 1 322 ? -6.486 -16.964 -8.179 1.00 97.62 322 THR A C 1
ATOM 2393 O O . THR A 1 322 ? -6.716 -17.834 -7.339 1.00 97.62 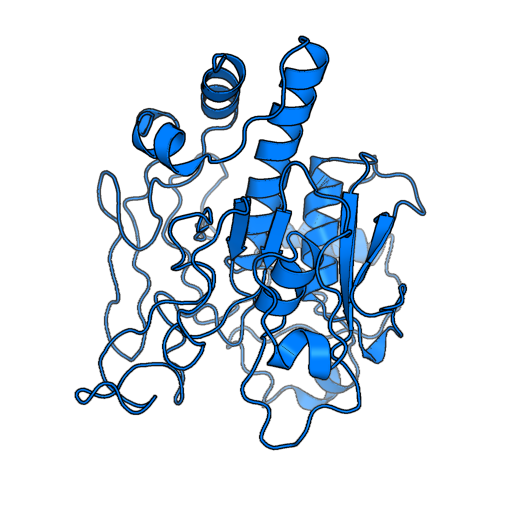322 THR A O 1
ATOM 2396 N N . LEU A 1 323 ? -6.161 -15.706 -7.861 1.00 97.56 323 LEU A N 1
ATOM 2397 C CA . LEU A 1 323 ? -6.113 -15.178 -6.497 1.00 97.56 323 LEU A CA 1
ATOM 2398 C C . LEU A 1 323 ? -7.481 -15.321 -5.816 1.00 97.56 323 LEU A C 1
ATOM 2400 O O . LEU A 1 323 ? -7.595 -15.960 -4.772 1.00 97.56 323 LEU A O 1
ATOM 2404 N N . GLU A 1 324 ? -8.525 -14.794 -6.451 1.00 97.38 324 GLU A N 1
ATOM 2405 C CA . GLU A 1 324 ? -9.917 -14.872 -6.009 1.00 97.38 324 GLU A CA 1
ATOM 2406 C C . GLU A 1 324 ? -10.318 -16.322 -5.721 1.00 97.38 324 GLU A C 1
ATOM 2408 O O . GLU A 1 324 ? -10.771 -16.643 -4.622 1.00 97.38 324 GLU A O 1
ATOM 2413 N N . LYS A 1 325 ? -10.066 -17.236 -6.666 1.00 97.88 325 LYS A N 1
ATOM 2414 C CA . LYS A 1 325 ? -10.385 -18.659 -6.503 1.00 97.88 325 LYS A CA 1
ATOM 2415 C C . LYS A 1 325 ? -9.714 -19.287 -5.277 1.00 97.88 325 LYS A C 1
ATOM 2417 O O . LYS A 1 325 ? -10.361 -20.068 -4.577 1.00 97.88 325 LYS A O 1
ATOM 2422 N N . VAL A 1 326 ? -8.441 -18.976 -5.016 1.00 97.88 326 VAL A N 1
ATOM 2423 C CA . VAL A 1 326 ? -7.724 -19.476 -3.829 1.00 97.88 326 VAL A CA 1
ATOM 2424 C C . VAL A 1 326 ? -8.376 -18.941 -2.558 1.00 97.88 326 VAL A C 1
ATOM 2426 O O . VAL A 1 326 ? -8.786 -19.729 -1.705 1.00 97.88 326 VAL A O 1
ATOM 2429 N N . PHE A 1 327 ? -8.563 -17.627 -2.450 1.00 96.81 327 PHE A N 1
ATOM 2430 C CA . PHE A 1 327 ? -9.083 -17.004 -1.231 1.00 96.81 327 PHE A CA 1
ATOM 2431 C C . PHE A 1 327 ? -10.564 -17.308 -0.966 1.00 96.81 327 PHE A C 1
ATOM 2433 O O . PHE A 1 327 ? -10.964 -17.432 0.193 1.00 96.81 327 PHE A O 1
ATOM 2440 N N . LEU A 1 328 ? -11.385 -17.522 -1.997 1.00 96.94 328 LEU A N 1
ATOM 2441 C CA . LEU A 1 328 ? -12.757 -18.015 -1.831 1.00 96.94 328 LEU A CA 1
ATOM 2442 C C . LEU A 1 328 ? -12.801 -19.479 -1.365 1.00 96.94 328 LEU A C 1
ATOM 2444 O O . LEU A 1 328 ? -13.775 -19.888 -0.728 1.00 96.94 328 LEU A O 1
ATOM 2448 N N . SER A 1 329 ? -11.765 -20.276 -1.647 1.00 95.88 329 SER A N 1
ATOM 2449 C CA . SER A 1 329 ? -11.692 -21.683 -1.224 1.00 95.88 329 SER A CA 1
ATOM 2450 C C . SER A 1 329 ? -11.306 -21.868 0.245 1.00 95.88 329 SER A C 1
ATOM 2452 O O . SER A 1 329 ? -11.672 -22.888 0.829 1.00 95.88 329 SER A O 1
ATOM 2454 N N . LEU A 1 330 ? -10.643 -20.874 0.853 1.00 95.06 330 LEU A N 1
ATOM 2455 C CA . LEU A 1 330 ? -10.278 -20.888 2.272 1.00 95.06 330 LEU A CA 1
ATOM 2456 C C . LEU A 1 330 ? -11.519 -21.081 3.164 1.00 95.06 330 LEU A C 1
ATOM 2458 O O . LEU A 1 330 ? -12.605 -20.620 2.772 1.00 95.06 330 LEU A O 1
ATOM 2462 N N . PRO A 1 331 ? -11.372 -21.748 4.327 1.00 88.25 331 PRO A N 1
ATOM 2463 C CA . PRO A 1 331 ? -12.475 -22.036 5.244 1.00 88.25 331 PRO A CA 1
ATOM 2464 C C . PRO A 1 331 ? -13.307 -20.803 5.600 1.00 88.25 331 PRO A C 1
ATOM 2466 O O . PRO A 1 331 ? -12.750 -19.680 5.631 1.00 88.25 331 PRO A O 1
#

Solvent-accessible surface area (backbone atoms only — not comparable to full-atom values): 19272 Å² total; per-residue (Å²): 125,91,51,88,84,39,62,89,86,73,73,62,46,80,42,61,33,56,80,29,74,79,87,62,60,73,95,75,59,55,71,67,62,53,51,36,52,43,47,29,37,64,72,53,41,79,57,93,45,76,38,82,40,74,36,79,64,93,79,66,57,96,81,62,83,68,74,50,82,67,45,53,49,42,12,17,57,38,37,85,67,43,50,75,65,41,58,71,62,62,52,42,59,26,86,46,86,83,66,87,53,36,61,34,62,51,60,47,50,35,77,90,53,74,84,81,74,81,66,92,60,58,33,22,23,11,43,63,75,94,66,53,34,33,72,28,66,42,56,88,67,32,13,25,24,94,83,72,78,48,44,68,35,93,37,86,33,58,40,30,59,43,67,39,89,50,33,47,57,35,55,35,68,34,71,57,97,90,54,56,99,84,52,85,47,25,39,40,58,50,85,46,69,37,66,63,56,76,90,48,46,65,59,52,52,51,44,53,73,78,63,58,85,80,68,53,49,24,68,73,48,46,74,58,56,64,87,83,44,57,78,42,56,77,61,22,82,45,60,69,57,71,80,86,82,49,19,31,61,37,11,26,50,54,29,39,55,52,43,52,45,33,51,52,26,45,77,71,78,37,69,67,69,73,83,53,63,68,60,50,70,76,44,57,84,33,31,50,63,36,56,36,54,36,14,40,31,73,95,45,67,53,45,56,31,35,88,55,71,26,97,41,43,41,58,38,52,76,38,59,77,52,44,46,54,53,65,64,66,51,125

Nearest PDB structures (foldseek):
  1gtl-assembly1_1  TM=5.479E-01  e=2.845E-11  Bacillus sp. MN-32
  1nlu-assembly1_A  TM=5.827E-01  e=1.127E-09  Pseudomonas sp.
  3zxy-assembly1_A  TM=4.847E-01  e=6.281E-02  Prochloron didemni

InterPro domains:
  IPR030400 Sedolisin domain [PS51695] (1-330)
  IPR036852 Peptidase S8/S53 domain superfamily [G3DSA:3.40.50.200] (2-329)
  IPR036852 Peptidase S8/S53 domain superfamily [SSF52743] (82-328)
  IPR050819 Tripeptidyl-peptidase I and related peptidases [PTHR14218] (18-329)

Sequence (331 aa):
MYASYVPTGTHPALVSINGAEAPAPQALVGGELDVDFDIAHALLGAAPITLYQIQLPTNLPDSYTGDTLFGSLLDALDGSFCDQEDTSAGFQCGGAPLSSVTSISYGGPEFGNGLNVVSRHYGVAAHPPKTDNGTTECDVDACLSRDLQTLNGPIFNPQYPAGCPYVLAVGATQLEADQTIRDAESVMYRPNIGDQQKYQESAVSSYFANHDPGYAYYEAPSNGSFSNTTAGVTTGIYNRAGRAHGTSLAAPIWSSLLAIINQQRQNTGKGPFGFVNAVLYEHTKIFHNITNGSNPGYGTRGFRAVPGWDPSTGLGTPNYPTLEKVFLSLP

Secondary structure (DSSP, 8-state):
---TTSPTT--PEEEEETT--SSPPGGG--HHHHHHHHHHHHHHTTS--EEEEE---TT--TT-----HHHHHHHHH-TTS--HHHHHHT---S-PPPPSSEEEE--EESTTS-TT----S-EEEE---S---SSS--STTTSBPTTSSSB-SSB---EETTT-TTSEE---EE--TT--TTSPPEE---SS--SPPHHHHHHHHHHHHHH------B---TTS-GGG-HHHHTT-SSBTT----SHHHHHHHHHHHHHHHHHHHHHTTPPPP---HHHHHHTGGGEE---S-B---TTS---B--SS-BTTTBT-EE-HHHHHHHHHH--

Organism: NCBI:txid113226

pLDDT: mean 76.37, std 17.0, range [26.3, 97.88]

=== Feature glossary ===
Legend for the data blocks above and below:

— What the protein is —

The amino-acid sequence is the protein's primary structure: the linear order of residues from the N-terminus to the C-terminus, written in one-letter code. Everything else here — the 3D coordinates, the secondary structure, the domain annotations — is ultimately a consequence of this string.

Functional annotations link the protein to curated databases. InterPro entries identify conserved domains and families by matching the sequence against member-database signatures (Pfam, PROSITE, CDD, …). Gene Ontology (GO) terms describe molecular function, biological process, and cellular component in a controlled vocabulary. CATH places the structure in a hierarchical fold classification (Class/Architecture/Topology/Homologous-superfamily). The organism is the source species.

— Where its atoms are —

Atomic coordinates in PDBx/mmCIF format — the same representation the Protein Data Bank distributes. Each line of the _atom_site loop places one backbone atom in Cartesian space (units: ångströms, origin: arbitrary).

The six renders are orthographic views along the three Cartesian axes in both directions. Representation (cartoon, sticks, or surface) and color scheme (sequence-rainbow or by-chain) vary across proteins so the training set covers all the common visualization conventions.

— Local backbone conformation —

Eight-sta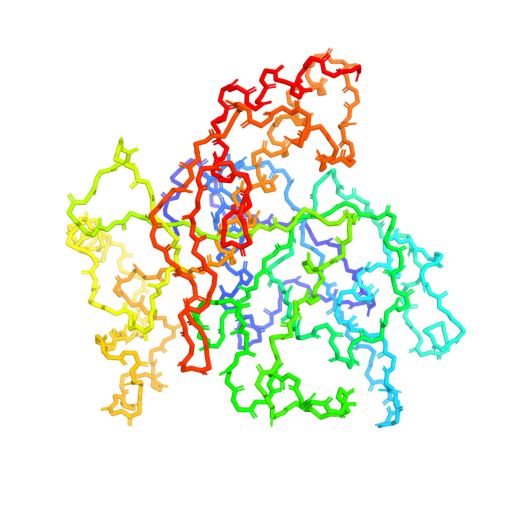te secondary structure (DSSP): H is the canonical α-helix, G the tighter 3₁₀-helix, I the wider π-helix; E/B are β-structure, T and S are turns and bends, and '-' is everything else. DSSP derives these from the pattern of main-chain N–H···O=C hydrogen bonds, not from the sequence.

Three-state secondary structure (P-SEA) collapses the eight DSSP classes into helix (a), strand (b), and coil (c). P-SEA assigns these from Cα geometry alone — distances and angles — without requiring backbone oxygens, so it works on any Cα trace.

φ (phi) and ψ (psi) are the two rotatable backbone dihedrals per residue: φ is the C(i-1)–N–Cα–C torsion, ψ is the N–Cα–C–N(i+1) torsion, both in degrees on (−180°, 180°]. α-helical residues cluster near (−60°, −45°); β-strand residues near (−120°, +130°). A Ramachandran plot is simply a scatter of (φ, ψ) for every residue.

— Global shape and packing —

The geometric summary reports three shape descriptors. Rg (radius of gyration) measures how spread out the Cα atoms are about their centre of mass; compact globular proteins have small Rg, elongated or unfolded ones large. Cα contacts (<8 Å, |i−j|>4) count long-range residue pairs in spatial proximity — high for tightly packed folds, near zero for rods or random coil. The bounding-box extents give the protein's footprint along x, y, z in Å.

SASA measures how much of the protein is reachable by solvent. It is computed by rolling a water-sized probe over the atomic surface and summing the exposed area (Å²). Per-residue SASA distinguishes core (buried, low SASA) from surface (exposed, high SASA) residues; total SASA is a whole-molecule size measure.

Plot images: a contact map (which residues are close in 3D, as an N×N binary image), a Ramachandran scatter (backbone torsion angles, revealing secondary-structure composition at a glance), and — for AlphaFold structures — a PAE heatmap (pairwise prediction confidence).

— Structural neighborhood —

A 3Di character summarizes, for each residue, the relative orientation of the Cα frame of its nearest spatial neighbor. Because it encodes fold topology rather than chemistry, 3Di alignments detect remote structural similarity that sequence alignment misses.

The Foldseek neighbor list gives the closest experimentally determined structures in the PDB, ranked by structural alignment. TM-score near 1 means near-identical fold; near 0.3 means only rough topology match. This is how one finds what a novel AlphaFold prediction most resembles in the solved-structure universe.

— Confidence and disorder —

For AlphaFold models, the B-factor field carries pLDDT — the model's own estimate of local accuracy on a 0–100 scale. Regions with pLDDT<50 should be treated as essentially unmodeled; they often correspond to intrinsically disordered segments.

Crystallographic B-factors measure how much each atom's electron density is smeared out, in Å². They rise in mobile loops and surface residues and fall in the buried interior. In AlphaFold models this column is repurposed to hold pLDDT instead.

Predicted Aligned Error (PAE) is an AlphaFold confidence matrix: entry (i, j) is the expected error in the position of residue j, in ångströms, when the prediction is superimposed on the true structure at residue i. Low PAE within a block of residues means that block is internally rigid and well-predicted; high PAE between two blocks means their relative placement is uncertain even if each block individually is confident.